Protein AF-A0A2G2YS68-F1 (afdb_monomer)

Sequence (345 aa):
MTYNFPIDHQGDYHIVLYFAGILPVFPSFDVMINGDIVRSNYTVNRWEVRSLFFTMKGIEILNITLKTVHYYPYINALEVYEILDIPLETSSTTVSALQVIRQSTGLYLDWEDDPCSPKSWEHRMELFDVNLRSISSTFGDLVYLKSLDLHNNSLAGETQNISSLQHLKMLNLSFNQLAAFGSELEDLINLQVLLVSLLAFRREQYLIALENLRTSTYCLDYLHNGSEPKIIHRDVKSSNILLDADMNAKVSDFGLSKRVTQSDATHVSTVVKGTAGYLDPEYYSTQQLTEKSDIYSFGVVLIELICGRGSRSHSGSPDSFNLILKIKGFDSCVGVALKVFHFTL

InterPro domains:
  IPR000719 Protein kinase domain [PF00069] (219-313)
  IPR000719 Protein kinase domain [PS50011] (66-345)
  IPR000719 Protein kinase domain [SM00220] (128-344)
  IPR008271 Serine/threonine-protein kinase, active site [PS00108] (231-243)
  IPR011009 Protein kinase-like domain superfamily [SSF56112] (217-328)
  IPR032675 Leucine-rich repeat domain superfamily [G3DSA:3.80.10.10] (89-212)

Solvent-accessible surface area (backbone atoms only — not comparable to full-atom values): 19528 Å² total; per-residue (Å²): 91,78,48,79,46,92,52,96,61,74,36,33,34,41,37,38,43,31,35,59,20,80,50,101,60,68,25,32,25,26,41,24,49,72,85,42,79,79,40,72,76,44,69,44,50,64,82,39,75,49,74,49,75,49,79,46,74,71,41,63,65,46,35,46,33,49,39,83,64,44,59,88,74,62,78,71,46,76,48,80,38,78,61,75,84,72,57,81,88,75,58,69,60,40,53,53,30,52,51,52,50,28,71,75,58,70,52,84,78,81,56,86,49,54,92,91,64,50,57,70,75,82,36,62,45,82,56,52,71,58,62,46,53,69,68,52,64,52,57,32,52,40,41,72,29,32,33,42,33,42,27,48,22,49,31,48,44,58,56,56,47,53,43,56,27,47,50,21,29,34,41,29,51,23,54,38,54,58,75,47,67,33,75,42,68,70,54,33,77,49,51,64,42,71,45,70,42,63,44,96,57,62,77,71,58,51,58,42,49,53,55,22,50,54,43,44,51,54,49,51,47,36,29,54,73,69,35,89,63,28,37,37,49,50,45,50,44,64,91,28,48,42,66,51,98,87,50,51,42,39,82,47,73,65,89,67,40,42,72,47,87,53,94,84,57,88,52,47,82,47,83,80,72,59,50,89,52,31,56,33,65,64,30,64,75,69,26,44,44,43,65,63,39,39,52,47,6,45,49,44,36,50,49,33,6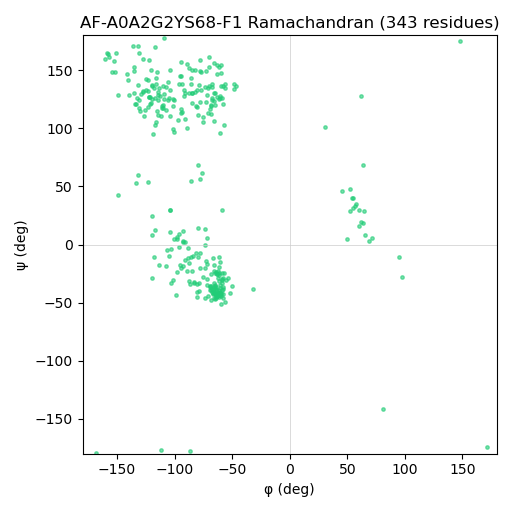2,45,59,66,50,75,89,76,92,72,91,81,56,71,82,81,39,34,54,78,59,63,35,70,81,38,63,59,62,51,60,49,52,54,49,56,53,71,75,76,114

Structure (mmCIF, N/CA/C/O backbone):
data_AF-A0A2G2YS68-F1
#
_entry.id   AF-A0A2G2YS68-F1
#
loop_
_atom_site.group_PDB
_atom_site.id
_atom_site.type_symbol
_atom_site.label_atom_id
_atom_site.label_alt_id
_atom_site.label_comp_id
_atom_site.label_asym_id
_atom_site.label_entity_id
_atom_site.label_seq_id
_atom_site.pdbx_PDB_ins_code
_atom_site.Cartn_x
_atom_site.Cartn_y
_atom_site.Cartn_z
_atom_site.occupancy
_atom_site.B_iso_or_equiv
_atom_site.auth_seq_id
_atom_site.auth_comp_id
_atom_site.auth_asym_id
_atom_site.auth_atom_id
_atom_site.pdbx_PDB_model_num
ATOM 1 N N . MET A 1 1 ? 8.498 13.128 -48.914 1.00 81.81 1 MET A N 1
ATOM 2 C CA . MET A 1 1 ? 8.333 11.685 -48.630 1.00 81.81 1 MET A CA 1
ATOM 3 C C . MET A 1 1 ? 8.069 11.554 -47.147 1.00 81.81 1 MET A C 1
ATOM 5 O O . MET A 1 1 ? 8.793 12.192 -46.398 1.00 81.81 1 MET A O 1
ATOM 9 N N . THR A 1 2 ? 7.032 10.827 -46.745 1.00 86.50 2 THR A N 1
ATOM 10 C CA . THR A 1 2 ? 6.571 10.778 -45.351 1.00 86.50 2 THR A CA 1
ATOM 11 C C . THR A 1 2 ? 6.541 9.337 -44.875 1.00 86.50 2 THR A C 1
ATOM 13 O O . THR A 1 2 ? 6.020 8.476 -45.581 1.00 86.50 2 THR A O 1
ATOM 16 N N . TYR A 1 3 ? 7.094 9.101 -43.694 1.00 88.31 3 TYR A N 1
ATOM 17 C CA . TYR A 1 3 ? 7.144 7.817 -43.018 1.00 88.31 3 TYR A CA 1
ATOM 18 C C . TYR A 1 3 ? 6.420 7.951 -41.684 1.00 88.31 3 TYR A C 1
ATOM 20 O O . TYR A 1 3 ? 6.747 8.836 -40.897 1.00 88.31 3 TYR A O 1
ATOM 28 N N . ASN A 1 4 ? 5.441 7.085 -41.444 1.00 89.81 4 ASN A N 1
ATOM 29 C CA . ASN A 1 4 ? 4.709 7.039 -40.185 1.00 89.81 4 ASN A CA 1
ATOM 30 C C . ASN A 1 4 ? 5.121 5.776 -39.440 1.00 89.81 4 ASN A C 1
ATOM 32 O O . ASN A 1 4 ? 5.010 4.680 -39.990 1.00 89.81 4 ASN A O 1
ATOM 36 N N . PHE A 1 5 ? 5.573 5.944 -38.206 1.00 87.00 5 PHE A N 1
ATOM 37 C CA . PHE A 1 5 ? 5.957 4.861 -37.319 1.00 87.00 5 PHE A CA 1
ATOM 38 C C . PHE A 1 5 ? 4.985 4.837 -36.135 1.00 87.00 5 PHE A C 1
ATOM 40 O O . PHE A 1 5 ? 4.800 5.876 -35.492 1.00 87.00 5 PHE A O 1
ATOM 47 N N . PRO A 1 6 ? 4.327 3.696 -35.865 1.00 83.56 6 PRO A N 1
ATOM 48 C CA . PRO A 1 6 ? 3.592 3.528 -34.622 1.00 83.56 6 PRO A CA 1
ATOM 49 C C . PRO A 1 6 ? 4.593 3.490 -33.461 1.00 83.56 6 PRO A C 1
ATOM 51 O O . PRO A 1 6 ? 5.629 2.836 -33.565 1.00 83.56 6 PRO A O 1
ATOM 54 N N . ILE A 1 7 ? 4.284 4.212 -32.389 1.00 86.62 7 ILE A N 1
ATOM 55 C CA . ILE A 1 7 ? 4.969 4.112 -31.097 1.00 86.62 7 ILE A CA 1
ATOM 56 C C . ILE A 1 7 ? 3.951 3.609 -30.068 1.00 86.62 7 ILE A C 1
ATOM 58 O O . ILE A 1 7 ? 2.764 3.917 -30.192 1.00 86.62 7 ILE A O 1
ATOM 62 N N . ASP A 1 8 ? 4.393 2.775 -29.127 1.00 79.50 8 ASP A N 1
ATOM 63 C CA . ASP A 1 8 ? 3.492 1.955 -28.301 1.00 79.50 8 ASP A CA 1
ATOM 64 C C . ASP A 1 8 ? 2.716 2.777 -27.259 1.00 79.50 8 ASP A C 1
ATOM 66 O O . ASP A 1 8 ? 1.541 2.508 -26.993 1.00 79.50 8 ASP A O 1
ATOM 70 N N . HIS A 1 9 ? 3.338 3.821 -26.710 1.00 86.62 9 HIS A N 1
ATOM 71 C CA . HIS A 1 9 ? 2.732 4.734 -25.741 1.00 86.62 9 HIS A CA 1
ATOM 72 C C . HIS A 1 9 ? 3.336 6.138 -25.827 1.00 86.62 9 HIS A C 1
ATOM 74 O O . HIS A 1 9 ? 4.385 6.367 -26.437 1.00 86.62 9 HIS A O 1
ATOM 80 N N . GLN A 1 10 ? 2.648 7.102 -25.214 1.00 91.62 10 GLN A N 1
ATOM 81 C CA . GLN A 1 10 ? 3.137 8.471 -25.095 1.00 91.62 10 GLN A CA 1
ATOM 82 C C . GLN A 1 10 ? 4.420 8.505 -24.260 1.00 91.62 10 GLN A C 1
ATOM 84 O O . GLN A 1 10 ? 4.426 8.024 -23.128 1.00 91.62 10 GLN A O 1
ATOM 89 N N . GLY A 1 11 ? 5.479 9.116 -24.788 1.00 91.12 11 GLY A N 1
ATOM 90 C CA . GLY A 1 11 ? 6.767 9.156 -24.098 1.00 91.12 11 GLY A CA 1
ATOM 91 C C . GLY A 1 11 ? 7.768 10.132 -24.704 1.00 91.12 11 GLY A C 1
ATOM 92 O O . GLY A 1 11 ? 7.490 10.827 -25.689 1.00 91.12 11 GLY A O 1
ATOM 93 N N . ASP A 1 12 ? 8.945 10.174 -24.089 1.00 92.94 12 ASP A N 1
ATOM 94 C CA . ASP A 1 12 ? 10.106 10.897 -24.594 1.00 92.94 12 ASP A CA 1
ATOM 95 C C . ASP A 1 12 ? 10.943 9.938 -25.447 1.00 92.94 12 ASP A C 1
ATOM 97 O O . ASP A 1 12 ? 11.219 8.814 -25.041 1.00 92.94 12 ASP A O 1
ATOM 101 N N . TYR A 1 13 ? 11.355 10.367 -26.639 1.00 93.12 13 TYR A N 1
ATOM 102 C CA . TYR A 1 13 ? 12.039 9.500 -27.598 1.00 93.12 13 TYR A CA 1
ATOM 103 C C . TYR A 1 13 ? 13.302 10.150 -28.158 1.00 93.12 13 TYR A C 1
ATOM 105 O O . TYR A 1 13 ? 13.311 11.323 -28.541 1.00 93.12 13 TYR A O 1
ATOM 113 N N . HIS A 1 14 ? 14.365 9.357 -28.266 1.00 94.31 14 HIS A N 1
ATOM 114 C CA . HIS A 1 14 ? 15.589 9.687 -28.977 1.00 94.31 14 HIS A CA 1
ATOM 115 C C . HIS A 1 14 ? 15.599 8.996 -30.344 1.00 94.31 14 HIS A C 1
ATOM 117 O O . HIS A 1 14 ? 15.544 7.773 -30.445 1.00 94.31 14 HIS A O 1
ATOM 123 N N . ILE A 1 15 ? 15.658 9.787 -31.409 1.00 95.00 15 ILE A N 1
ATOM 124 C CA . ILE A 1 15 ? 15.518 9.330 -32.793 1.00 95.00 15 ILE A CA 1
ATOM 125 C C . ILE A 1 15 ? 16.842 9.548 -33.509 1.00 95.00 15 ILE A C 1
ATOM 127 O O . ILE A 1 15 ? 17.342 10.673 -33.517 1.00 95.00 15 ILE A O 1
ATOM 131 N N . VAL A 1 16 ? 17.369 8.517 -34.169 1.00 96.25 16 VAL A N 1
ATOM 132 C CA . VAL A 1 16 ? 18.600 8.584 -34.966 1.00 96.25 16 VAL A CA 1
ATOM 133 C C . VAL A 1 16 ? 18.314 8.190 -36.413 1.00 96.25 16 VAL A C 1
ATOM 135 O O . VAL A 1 16 ? 17.853 7.089 -36.702 1.00 96.25 16 VAL A O 1
ATOM 138 N N . LEU A 1 17 ? 18.601 9.100 -37.341 1.00 95.12 17 LEU A N 1
ATOM 139 C CA . LEU A 1 17 ? 18.492 8.906 -38.785 1.00 95.12 17 LEU A CA 1
ATOM 140 C C . LEU A 1 17 ? 19.876 8.745 -39.396 1.00 95.12 17 LEU A C 1
ATOM 142 O O . LEU A 1 17 ? 20.709 9.644 -39.277 1.00 95.12 17 LEU A O 1
ATOM 146 N N . TYR A 1 18 ? 20.097 7.645 -40.108 1.00 94.69 18 TYR A N 1
ATOM 147 C CA . TYR A 1 18 ? 21.362 7.357 -40.774 1.00 94.69 18 TYR A CA 1
ATOM 148 C C . TYR A 1 18 ? 21.255 7.607 -42.277 1.00 94.69 18 TYR A C 1
ATOM 150 O O . TYR A 1 18 ? 20.329 7.137 -42.939 1.00 94.69 18 TYR A O 1
ATOM 158 N N . PHE A 1 19 ? 22.243 8.306 -42.827 1.00 92.81 19 PHE A N 1
ATOM 159 C CA . PHE A 1 19 ? 22.344 8.632 -44.243 1.00 92.81 19 PHE A CA 1
ATOM 160 C C . PHE A 1 19 ? 23.710 8.212 -44.777 1.00 92.81 19 PHE A C 1
ATOM 162 O O . PHE A 1 19 ? 24.745 8.554 -44.205 1.00 92.81 19 PHE A O 1
ATOM 169 N N . ALA A 1 20 ? 23.717 7.512 -45.906 1.00 91.00 20 ALA A N 1
ATOM 170 C CA . ALA A 1 20 ? 24.924 7.157 -46.632 1.00 91.00 20 ALA A CA 1
ATOM 171 C C . ALA A 1 20 ? 24.851 7.708 -48.059 1.00 91.00 20 ALA A C 1
ATOM 173 O O . ALA A 1 20 ? 23.905 7.447 -48.806 1.00 91.00 20 ALA A O 1
ATOM 174 N N . GLY A 1 21 ? 25.879 8.450 -48.461 1.00 87.81 21 GLY A N 1
ATOM 175 C CA . GLY A 1 21 ? 26.017 9.030 -49.793 1.00 87.81 21 GLY A CA 1
ATOM 176 C C . GLY A 1 21 ? 26.416 8.010 -50.849 1.00 87.81 21 GLY A C 1
ATOM 177 O O . GLY A 1 21 ? 27.482 8.112 -51.453 1.00 87.81 21 GLY A O 1
ATOM 178 N N . ILE A 1 22 ? 25.568 7.010 -51.065 1.00 85.31 22 ILE A N 1
ATOM 179 C CA . ILE A 1 22 ? 25.787 5.941 -52.049 1.00 85.31 22 ILE A CA 1
ATOM 180 C C . ILE A 1 22 ? 25.343 6.337 -53.463 1.00 85.31 22 ILE A C 1
ATOM 182 O O . ILE A 1 22 ? 25.633 5.632 -54.429 1.00 85.31 22 ILE A O 1
ATOM 186 N N . LEU A 1 23 ? 24.643 7.466 -53.600 1.00 81.25 23 LEU A N 1
ATOM 187 C CA . LEU A 1 23 ? 24.148 7.952 -54.880 1.00 81.25 23 LEU A CA 1
ATOM 188 C C . LEU A 1 23 ? 25.204 8.776 -55.629 1.00 81.25 23 LEU A C 1
ATOM 190 O O . LEU A 1 23 ? 26.025 9.455 -55.013 1.00 81.25 23 LEU A O 1
ATOM 194 N N . PRO A 1 24 ? 25.167 8.776 -56.973 1.00 81.81 24 PRO A N 1
ATOM 195 C CA . PRO A 1 24 ? 26.042 9.614 -57.792 1.00 81.81 24 PRO A CA 1
ATOM 196 C C . PRO A 1 24 ? 25.654 11.107 -57.772 1.00 81.81 24 PRO A C 1
ATOM 198 O O . PRO A 1 24 ? 26.311 11.906 -58.433 1.00 81.81 24 PRO A O 1
ATOM 201 N N . VAL A 1 25 ? 24.600 11.478 -57.040 1.00 84.50 25 VAL A N 1
ATOM 202 C CA . VAL A 1 25 ? 24.054 12.838 -56.907 1.00 84.50 25 VAL A CA 1
ATOM 203 C C . VAL A 1 25 ? 24.036 13.265 -55.438 1.00 84.50 25 VAL A C 1
ATOM 205 O O . VAL A 1 25 ? 24.034 12.416 -54.550 1.00 84.50 25 VAL A O 1
ATOM 208 N N . PHE A 1 26 ? 23.997 14.577 -55.192 1.00 84.94 26 PHE A N 1
ATOM 209 C CA . PHE A 1 26 ? 24.007 15.178 -53.855 1.00 84.94 26 PHE A CA 1
ATOM 210 C C . PHE A 1 26 ? 22.586 15.585 -53.448 1.00 84.94 26 PHE A C 1
ATOM 212 O O . PHE A 1 26 ? 22.126 16.647 -53.880 1.00 84.94 26 PHE A O 1
ATOM 219 N N . PRO A 1 27 ? 21.856 14.765 -52.671 1.00 87.31 27 PRO A N 1
ATOM 220 C CA . PRO A 1 27 ? 20.527 15.144 -52.234 1.00 87.31 27 PRO A CA 1
ATOM 221 C C . PRO A 1 27 ? 20.588 16.318 -51.251 1.00 87.31 27 PRO A C 1
ATOM 223 O O . PRO A 1 27 ? 21.440 16.333 -50.360 1.00 87.31 27 PRO A O 1
ATOM 226 N N . SER A 1 28 ? 19.668 17.273 -51.403 1.00 90.12 28 SER A N 1
ATOM 227 C CA . SER A 1 28 ? 19.395 18.349 -50.438 1.00 90.12 28 SER A CA 1
ATOM 228 C C . SER A 1 28 ? 17.924 18.304 -50.038 1.00 90.12 28 SER A C 1
ATOM 230 O O . SER A 1 28 ? 17.061 18.169 -50.906 1.00 90.12 28 SER A O 1
ATOM 232 N N . PHE A 1 29 ? 17.632 18.363 -48.741 1.00 93.06 29 PHE A N 1
ATOM 233 C CA . PHE A 1 29 ? 16.270 18.250 -48.225 1.00 93.06 29 PHE A CA 1
ATOM 234 C C . PHE A 1 29 ? 16.132 18.817 -46.811 1.00 93.06 29 PHE A C 1
ATOM 236 O O . PHE A 1 29 ? 17.095 18.908 -46.052 1.00 93.06 29 PHE A O 1
ATOM 243 N N . ASP A 1 30 ? 14.899 19.139 -46.438 1.00 94.12 30 ASP A N 1
ATOM 244 C CA . ASP A 1 30 ? 14.513 19.447 -45.066 1.00 94.12 30 ASP A CA 1
ATOM 245 C C . ASP A 1 30 ? 14.007 18.172 -44.383 1.00 94.12 30 ASP A C 1
ATOM 247 O O . ASP A 1 30 ? 13.257 17.393 -44.979 1.00 94.12 30 ASP A O 1
ATOM 251 N N . VAL A 1 31 ? 14.394 17.970 -43.126 1.00 94.06 31 VAL A N 1
ATOM 252 C CA . VAL A 1 31 ? 13.880 16.906 -42.260 1.00 94.06 31 VAL A CA 1
ATOM 253 C C . VAL A 1 31 ? 12.845 17.511 -41.329 1.00 94.06 31 VAL A C 1
ATOM 255 O O . VAL A 1 31 ? 13.129 18.456 -40.589 1.00 94.06 31 VAL A O 1
ATOM 258 N N . MET A 1 32 ? 11.651 16.937 -41.361 1.00 94.44 32 MET A N 1
ATOM 259 C CA . MET A 1 32 ? 10.551 17.282 -40.480 1.00 94.44 32 MET A CA 1
ATOM 260 C C . MET A 1 32 ? 10.197 16.093 -39.597 1.00 94.44 32 MET A C 1
ATOM 262 O O . MET A 1 32 ? 10.121 14.969 -40.095 1.00 94.44 32 MET A O 1
ATOM 266 N N . ILE A 1 33 ? 9.936 16.348 -38.319 1.00 93.38 33 ILE A N 1
ATOM 267 C CA . ILE A 1 33 ? 9.402 15.362 -37.376 1.00 93.38 33 ILE A CA 1
ATOM 268 C C . ILE A 1 33 ? 8.099 15.930 -36.818 1.00 93.38 33 ILE A C 1
ATOM 270 O O . ILE A 1 33 ? 8.065 17.072 -36.377 1.00 93.38 33 ILE A O 1
ATOM 274 N N . ASN A 1 34 ? 7.011 15.164 -36.902 1.00 92.06 34 ASN A N 1
ATOM 275 C CA . ASN A 1 34 ? 5.671 15.542 -36.434 1.00 92.06 34 ASN A CA 1
ATOM 276 C C . ASN A 1 34 ? 5.149 16.890 -36.965 1.00 92.06 34 ASN A C 1
ATOM 278 O O . ASN A 1 34 ? 4.311 17.532 -36.346 1.00 92.06 34 ASN A O 1
ATOM 282 N N . GLY A 1 35 ? 5.600 17.290 -38.157 1.00 88.88 35 GLY A N 1
ATOM 283 C CA . GLY A 1 35 ? 5.191 18.542 -38.800 1.00 88.88 35 GLY A CA 1
ATOM 284 C C . GLY A 1 35 ? 6.132 19.723 -38.555 1.00 88.88 35 GLY A C 1
ATOM 285 O O . GLY A 1 35 ? 6.039 20.703 -39.294 1.00 88.88 35 GLY A O 1
ATOM 286 N N . ASP A 1 36 ? 7.093 19.598 -37.640 1.00 91.94 36 ASP A N 1
ATOM 287 C CA . ASP A 1 36 ? 8.082 20.635 -37.350 1.00 91.94 36 ASP A CA 1
ATOM 288 C C . ASP A 1 36 ? 9.382 20.395 -38.116 1.00 91.94 36 ASP A C 1
ATOM 290 O O . ASP A 1 36 ? 9.862 19.265 -38.217 1.00 91.94 36 ASP A O 1
ATOM 294 N N . ILE A 1 37 ? 9.978 21.458 -38.666 1.00 93.00 37 ILE A N 1
ATOM 295 C CA . ILE A 1 37 ? 11.281 21.376 -39.340 1.00 93.00 37 ILE A CA 1
ATOM 296 C C . ILE A 1 37 ? 12.371 21.264 -38.271 1.00 93.00 37 ILE A C 1
ATOM 298 O O . ILE A 1 37 ? 12.732 22.253 -37.638 1.00 93.00 37 ILE A O 1
ATOM 302 N N . VAL A 1 38 ? 12.928 20.063 -38.108 1.00 93.81 38 VAL A N 1
ATOM 303 C CA . VAL A 1 38 ? 14.017 19.792 -37.154 1.00 93.81 38 VAL A CA 1
ATOM 304 C C . VAL A 1 38 ? 15.401 20.008 -37.769 1.00 93.81 38 VAL A C 1
ATOM 306 O O . VAL A 1 38 ? 16.377 20.264 -37.064 1.00 93.81 38 VAL A O 1
ATOM 309 N N . ARG A 1 39 ? 15.507 19.935 -39.102 1.00 94.38 39 ARG A N 1
ATOM 310 C CA . ARG A 1 39 ? 16.734 20.250 -39.841 1.00 94.38 39 ARG A CA 1
ATOM 311 C C . ARG A 1 39 ? 16.398 20.808 -41.216 1.00 94.38 39 ARG A C 1
ATOM 313 O O . ARG A 1 39 ? 15.664 20.172 -41.963 1.00 94.38 39 ARG A O 1
ATOM 320 N N . SER A 1 40 ? 16.977 21.950 -41.569 1.00 94.12 40 SER A N 1
ATOM 321 C CA . SER A 1 40 ? 16.820 22.558 -42.892 1.00 94.12 40 SER A CA 1
ATOM 322 C C . SER A 1 40 ? 18.058 22.369 -43.770 1.00 94.12 40 SER A C 1
ATOM 324 O O . SER A 1 40 ? 19.181 22.289 -43.262 1.00 94.12 40 SER A O 1
ATOM 326 N N . ASN A 1 41 ? 17.842 22.303 -45.088 1.00 92.19 41 ASN A N 1
ATOM 327 C CA . ASN A 1 41 ? 18.869 22.215 -46.132 1.00 92.19 41 ASN A CA 1
ATOM 328 C C . ASN A 1 41 ? 19.979 21.191 -45.819 1.00 92.19 41 ASN A C 1
ATOM 330 O O . ASN A 1 41 ? 21.180 21.466 -45.922 1.00 92.19 41 ASN A O 1
ATOM 334 N N . TYR A 1 42 ? 19.577 20.004 -45.372 1.00 93.06 42 TYR A N 1
ATOM 335 C CA . TYR A 1 42 ? 20.499 18.926 -45.074 1.00 93.06 42 TYR A CA 1
ATOM 336 C C . TYR A 1 42 ? 20.971 18.267 -46.366 1.00 93.06 42 TYR A C 1
ATOM 338 O O . TYR A 1 42 ? 20.170 17.946 -47.241 1.00 93.06 42 TYR A O 1
ATOM 346 N N . THR A 1 43 ? 22.282 18.064 -46.472 1.00 91.06 43 THR A N 1
ATOM 347 C CA . THR A 1 43 ? 22.932 17.484 -47.647 1.00 91.06 43 THR A CA 1
ATOM 348 C C . THR A 1 43 ? 23.729 16.246 -47.276 1.00 91.06 43 THR A C 1
ATOM 350 O O . THR A 1 43 ? 24.382 16.196 -46.229 1.00 91.06 43 THR A O 1
ATOM 353 N N . VAL A 1 44 ? 23.681 15.246 -48.156 1.00 89.69 44 VAL A N 1
ATOM 354 C CA . VAL A 1 44 ? 24.447 14.003 -48.011 1.00 89.69 44 VAL A CA 1
ATOM 355 C C . VAL A 1 44 ? 25.461 13.934 -49.143 1.00 89.69 44 VAL A C 1
ATOM 357 O O . VAL A 1 44 ? 25.100 13.788 -50.311 1.00 89.69 44 VAL A O 1
ATOM 360 N N . ASN A 1 45 ? 26.741 14.062 -48.801 1.00 88.44 45 ASN A N 1
ATOM 361 C CA . ASN A 1 45 ? 27.814 13.999 -49.783 1.00 88.44 45 ASN A CA 1
ATOM 362 C C . ASN A 1 45 ? 28.106 12.566 -50.199 1.00 88.44 45 ASN A C 1
ATOM 364 O O . ASN A 1 45 ? 28.017 11.640 -49.396 1.00 88.44 45 ASN A O 1
ATOM 368 N N . ARG A 1 46 ? 28.530 12.395 -51.452 1.00 87.25 46 ARG A N 1
ATOM 369 C CA . ARG A 1 46 ? 28.975 11.102 -51.963 1.00 87.25 46 ARG A CA 1
ATOM 370 C C . ARG A 1 46 ? 30.111 10.540 -51.103 1.00 87.25 46 ARG A C 1
ATOM 372 O O . ARG A 1 46 ? 31.060 11.258 -50.801 1.00 87.25 46 ARG A O 1
ATOM 379 N N . TRP A 1 47 ? 30.018 9.253 -50.775 1.00 86.75 47 TRP A N 1
ATOM 380 C CA . TRP A 1 47 ? 30.965 8.513 -49.930 1.00 86.75 47 TRP A CA 1
ATOM 381 C C . TRP A 1 47 ? 31.033 8.961 -48.467 1.00 86.75 47 TRP A C 1
ATOM 383 O O . TRP A 1 47 ? 31.880 8.468 -47.727 1.00 86.75 47 TRP A O 1
ATOM 393 N N . GLU A 1 48 ? 30.138 9.846 -48.027 1.00 89.56 48 GLU A N 1
ATOM 394 C CA . GLU A 1 48 ? 30.004 10.176 -46.613 1.00 89.56 48 GLU A CA 1
ATOM 395 C C . GLU A 1 48 ? 28.914 9.336 -45.953 1.00 89.56 48 GLU A C 1
ATOM 397 O O . GLU A 1 48 ? 27.874 9.037 -46.545 1.00 89.56 48 GLU A O 1
ATOM 402 N N . VAL A 1 49 ? 29.152 8.997 -44.690 1.00 90.75 49 VAL A N 1
ATOM 403 C CA . VAL A 1 49 ? 28.142 8.460 -43.783 1.00 90.75 49 VAL A CA 1
ATOM 404 C C . VAL A 1 49 ? 27.911 9.507 -42.708 1.00 90.75 49 VAL A C 1
ATOM 406 O O . VAL A 1 49 ? 28.861 10.000 -42.100 1.00 90.75 49 VAL A O 1
ATOM 409 N N . ARG A 1 50 ? 26.652 9.875 -42.495 1.00 91.06 50 ARG A N 1
ATOM 410 C CA . ARG A 1 50 ? 26.252 10.845 -41.480 1.00 91.06 50 ARG A CA 1
ATOM 411 C C . ARG A 1 50 ? 25.040 10.338 -40.721 1.00 91.06 50 ARG A C 1
ATOM 413 O O . ARG A 1 50 ? 24.216 9.609 -41.269 1.00 91.06 50 ARG A O 1
ATOM 420 N N . SER A 1 51 ? 24.912 10.785 -39.483 1.00 93.69 51 SER A N 1
ATOM 421 C CA . SER A 1 51 ? 23.705 10.614 -38.687 1.00 93.69 51 SER A CA 1
ATOM 422 C C . SER A 1 51 ? 23.137 11.970 -38.276 1.00 93.69 51 SER A C 1
ATOM 424 O O . SER A 1 51 ? 23.858 12.964 -38.145 1.00 93.69 51 SER A O 1
ATOM 426 N N . LEU A 1 52 ? 21.820 12.016 -38.112 1.00 94.62 52 LEU A N 1
ATOM 427 C CA . LEU A 1 52 ? 21.106 13.084 -37.426 1.00 94.62 52 LEU A CA 1
ATOM 428 C C . LEU A 1 52 ? 20.406 12.470 -36.225 1.00 94.62 52 LEU A C 1
ATOM 430 O O . LEU A 1 52 ? 19.773 11.431 -36.371 1.00 94.62 52 LEU A O 1
ATOM 434 N N . PHE A 1 53 ? 20.500 13.113 -35.068 1.00 95.44 53 PHE A N 1
ATOM 435 C CA . PHE A 1 53 ? 19.828 12.664 -33.857 1.00 95.44 53 PHE A CA 1
ATOM 436 C C . PHE A 1 53 ? 18.961 13.780 -33.278 1.00 95.44 53 PHE A C 1
ATOM 438 O O . PHE A 1 53 ? 19.333 14.955 -33.326 1.00 95.44 53 PHE A O 1
ATOM 445 N N . PHE A 1 54 ? 17.802 13.406 -32.745 1.00 94.69 54 PHE A N 1
ATOM 446 C CA . PHE A 1 54 ? 16.805 14.324 -32.203 1.00 94.69 54 PHE A CA 1
ATOM 447 C C . PHE A 1 54 ? 16.193 13.736 -30.937 1.00 94.69 54 PHE A C 1
ATOM 449 O O . PHE A 1 54 ? 15.924 12.541 -30.882 1.00 94.69 54 PHE A O 1
ATOM 456 N N . THR A 1 55 ? 15.932 14.583 -29.944 1.00 94.25 55 THR A N 1
ATOM 457 C CA . THR A 1 55 ? 15.175 14.202 -28.748 1.00 94.25 55 THR A CA 1
ATOM 458 C C . THR A 1 55 ? 13.821 14.893 -28.789 1.00 94.25 55 THR A C 1
ATOM 460 O O . THR A 1 55 ? 13.756 16.122 -28.826 1.00 94.25 55 THR A O 1
ATOM 463 N N . MET A 1 56 ? 12.754 14.102 -28.792 1.00 92.50 56 MET A N 1
ATOM 464 C CA . MET A 1 56 ? 11.365 14.551 -28.814 1.00 92.50 56 MET A CA 1
ATOM 465 C C . MET A 1 56 ? 10.726 14.252 -27.462 1.00 92.50 56 MET A C 1
ATOM 467 O O . MET A 1 56 ? 10.922 13.162 -26.933 1.00 92.50 56 MET A O 1
ATOM 471 N N . LYS A 1 57 ? 9.963 15.200 -26.913 1.00 92.81 57 LYS A N 1
ATOM 472 C CA . LYS A 1 57 ? 9.298 15.032 -25.616 1.00 92.81 57 LYS A CA 1
ATOM 473 C C . LYS A 1 57 ? 7.795 14.836 -25.763 1.00 92.81 57 LYS A C 1
ATOM 475 O O . LYS A 1 57 ? 7.170 15.580 -26.517 1.00 92.81 57 LYS A O 1
ATOM 480 N N . GLY A 1 58 ? 7.238 13.881 -25.023 1.00 91.12 58 GLY A N 1
ATOM 481 C CA . GLY A 1 58 ? 5.800 13.639 -24.896 1.00 91.12 58 GLY A CA 1
ATOM 482 C C . GLY A 1 58 ? 5.068 13.371 -26.212 1.00 91.12 58 GLY A C 1
ATOM 483 O O . GLY A 1 58 ? 3.928 13.814 -26.367 1.00 91.12 58 GLY A O 1
ATOM 484 N N . ILE A 1 59 ? 5.709 12.696 -27.170 1.00 92.44 59 ILE A N 1
ATOM 485 C CA . ILE A 1 59 ? 5.095 12.397 -28.470 1.00 92.44 59 ILE A CA 1
ATOM 486 C C . ILE A 1 59 ? 4.262 11.110 -28.407 1.00 92.44 59 ILE A C 1
ATOM 488 O O . ILE A 1 59 ? 4.637 10.154 -27.737 1.00 92.44 59 ILE A O 1
ATOM 492 N N . GLU A 1 60 ? 3.139 11.094 -29.128 1.00 90.69 60 GLU A N 1
ATOM 493 C CA . GLU A 1 60 ? 2.232 9.932 -29.267 1.00 90.69 60 GLU A CA 1
ATOM 494 C C . GLU A 1 60 ? 2.304 9.277 -30.649 1.00 90.69 60 GLU A C 1
ATOM 496 O O . GLU A 1 60 ? 1.880 8.144 -30.850 1.00 90.69 60 GLU A O 1
ATOM 501 N N . ILE A 1 61 ? 2.838 10.005 -31.627 1.00 90.88 61 ILE A N 1
ATOM 502 C CA . ILE A 1 61 ? 3.063 9.525 -32.984 1.00 90.88 61 ILE A CA 1
ATOM 503 C C . ILE A 1 61 ? 4.455 9.949 -33.431 1.00 90.88 61 ILE A C 1
ATOM 505 O O . ILE A 1 61 ? 4.940 11.014 -33.041 1.00 90.88 61 ILE A O 1
ATOM 509 N N . LEU A 1 62 ? 5.079 9.141 -34.286 1.00 93.81 62 LEU A N 1
ATOM 510 C CA . LEU A 1 62 ? 6.325 9.495 -34.949 1.00 93.81 62 LEU A CA 1
ATOM 511 C C . LEU A 1 62 ? 6.111 9.554 -36.463 1.00 93.81 62 LEU A C 1
ATOM 513 O O . LEU A 1 62 ? 6.053 8.538 -37.154 1.00 93.81 62 LEU A O 1
ATOM 517 N N . ASN A 1 63 ? 6.013 10.770 -36.992 1.00 94.06 63 ASN A N 1
ATOM 518 C CA . ASN A 1 63 ? 5.963 11.045 -38.422 1.00 94.06 63 ASN A CA 1
ATOM 519 C C . ASN A 1 63 ? 7.255 11.736 -38.856 1.00 94.06 63 ASN A C 1
ATOM 521 O O . ASN A 1 63 ? 7.550 12.842 -38.409 1.00 94.06 63 ASN A O 1
ATOM 525 N N . ILE A 1 64 ? 7.994 11.112 -39.771 1.00 94.06 64 ILE A N 1
ATOM 526 C CA . ILE A 1 64 ? 9.221 11.656 -40.347 1.00 94.06 64 ILE A CA 1
ATOM 527 C C . ILE A 1 64 ? 8.956 12.017 -41.803 1.00 94.06 64 ILE A C 1
ATOM 529 O O . ILE A 1 64 ? 8.672 11.157 -42.637 1.00 94.06 64 ILE A O 1
ATOM 533 N N . THR A 1 65 ? 9.076 13.298 -42.135 1.00 93.50 65 THR A N 1
ATOM 534 C CA . THR A 1 65 ? 8.840 13.801 -43.487 1.00 93.50 65 THR A CA 1
ATOM 535 C C . THR A 1 65 ? 10.078 14.495 -44.045 1.00 93.50 65 THR A C 1
ATOM 537 O O . THR A 1 65 ? 10.597 15.436 -43.460 1.00 93.50 65 THR A O 1
ATOM 540 N N . LEU A 1 66 ? 10.511 14.075 -45.233 1.00 92.06 66 LEU A N 1
ATOM 541 C CA . LEU A 1 66 ? 11.536 14.755 -46.025 1.00 92.06 66 LEU A CA 1
ATOM 542 C C . LEU A 1 66 ? 10.859 15.698 -47.034 1.00 92.06 66 LEU A C 1
ATOM 544 O O . LEU A 1 66 ? 10.108 15.226 -47.905 1.00 92.06 66 LEU A O 1
ATOM 548 N N . LYS A 1 67 ? 11.093 17.012 -46.907 1.00 89.19 67 LYS A N 1
ATOM 549 C CA . LYS A 1 67 ? 10.548 18.082 -47.773 1.00 89.19 67 LYS A CA 1
ATOM 550 C C . LYS A 1 67 ? 11.647 18.833 -48.524 1.00 89.19 67 LYS A C 1
ATOM 552 O O . LYS A 1 67 ? 12.828 18.614 -48.290 1.00 89.19 67 LYS A O 1
ATOM 557 N N . THR A 1 68 ? 11.232 19.675 -49.477 1.00 84.69 68 THR A N 1
ATOM 558 C CA . THR A 1 68 ? 12.132 20.552 -50.255 1.00 84.69 68 THR A CA 1
ATOM 559 C C . THR A 1 68 ? 13.264 19.763 -50.928 1.00 84.69 68 THR A C 1
ATOM 561 O O . THR A 1 68 ? 14.426 20.159 -50.940 1.00 84.69 68 THR A O 1
ATOM 564 N N . VAL A 1 69 ? 12.907 18.585 -51.445 1.00 82.81 69 VAL A N 1
ATOM 565 C CA . VAL A 1 69 ? 13.856 17.560 -51.876 1.00 82.81 69 VAL A CA 1
ATOM 566 C C . VAL A 1 69 ? 14.403 17.873 -53.268 1.00 82.81 69 VAL A C 1
ATOM 568 O O . VAL A 1 69 ? 13.663 17.852 -54.250 1.00 82.81 69 VAL A O 1
ATOM 571 N N . HIS A 1 70 ? 15.713 18.076 -53.358 1.00 85.19 70 HIS A N 1
ATOM 572 C CA . HIS A 1 70 ? 16.483 18.087 -54.597 1.00 85.19 70 HIS A CA 1
ATOM 573 C C . HIS A 1 70 ? 17.255 16.774 -54.682 1.00 85.19 70 HIS A C 1
ATOM 575 O O . HIS A 1 70 ? 18.183 16.584 -53.907 1.00 85.19 70 HIS A O 1
ATOM 581 N N . TYR A 1 71 ? 16.874 15.891 -55.612 1.00 83.50 71 TYR A N 1
ATOM 582 C CA . TYR A 1 71 ? 17.271 14.472 -55.663 1.00 83.50 71 TYR A CA 1
ATOM 583 C C . TYR A 1 71 ? 16.808 13.676 -54.432 1.00 83.50 71 TYR A C 1
ATOM 585 O O . TYR A 1 71 ? 17.039 14.066 -53.294 1.00 83.50 71 TYR A O 1
ATOM 593 N N . TYR A 1 72 ? 16.133 12.544 -54.648 1.00 81.25 72 TYR A N 1
ATOM 594 C CA . TYR A 1 72 ? 15.540 11.780 -53.547 1.00 81.25 72 TYR A CA 1
ATOM 595 C C . TYR A 1 72 ? 16.617 11.146 -52.647 1.00 81.25 72 TYR A C 1
ATOM 597 O O . TYR A 1 72 ? 17.395 10.325 -53.139 1.00 81.25 72 TYR A O 1
ATOM 605 N N . PRO A 1 73 ? 16.673 11.497 -51.348 1.00 81.94 73 PRO A N 1
ATOM 606 C CA . PRO A 1 73 ? 17.571 10.855 -50.397 1.00 81.94 73 PRO A CA 1
ATOM 607 C C . PRO A 1 73 ? 17.035 9.496 -49.946 1.00 81.94 73 PRO A C 1
ATOM 609 O O . PRO A 1 73 ? 15.826 9.252 -49.961 1.00 81.94 73 PRO A O 1
ATOM 612 N N . TYR A 1 74 ? 17.941 8.656 -49.449 1.00 83.69 74 TYR A N 1
ATOM 613 C CA . TYR A 1 74 ? 17.601 7.439 -48.720 1.00 83.69 74 TYR A CA 1
ATOM 614 C C . TYR A 1 74 ? 17.940 7.621 -47.245 1.00 83.69 74 TYR A C 1
ATOM 616 O O . TYR A 1 74 ? 19.051 8.024 -46.910 1.00 83.69 74 TYR A O 1
ATOM 624 N N . ILE A 1 75 ? 16.978 7.316 -46.376 1.00 88.19 75 ILE A N 1
ATOM 625 C CA . ILE A 1 75 ? 17.271 7.016 -44.976 1.00 88.19 75 ILE A CA 1
ATOM 626 C C . ILE A 1 75 ? 17.760 5.569 -44.976 1.00 88.19 75 ILE A C 1
ATOM 628 O O . ILE A 1 75 ? 17.006 4.661 -45.319 1.00 88.19 75 ILE A O 1
ATOM 632 N N . ASN A 1 76 ? 19.039 5.364 -44.683 1.00 90.88 76 ASN A N 1
ATOM 633 C CA . ASN A 1 76 ? 19.680 4.053 -44.746 1.00 90.88 76 ASN A CA 1
ATOM 634 C C . ASN A 1 76 ? 19.349 3.188 -43.528 1.00 90.88 76 ASN A C 1
ATOM 636 O O . ASN A 1 76 ? 19.253 1.973 -43.661 1.00 90.88 76 ASN A O 1
ATOM 640 N N . ALA A 1 77 ? 19.184 3.813 -42.364 1.00 92.38 77 ALA A N 1
ATOM 641 C CA . ALA A 1 77 ? 18.711 3.174 -41.145 1.00 92.38 77 ALA A CA 1
ATOM 642 C C . ALA A 1 77 ? 18.010 4.204 -40.249 1.00 92.38 77 ALA A C 1
ATOM 644 O O . ALA A 1 77 ? 18.241 5.413 -40.370 1.00 92.38 77 ALA A O 1
ATOM 645 N N . LEU A 1 78 ? 17.160 3.706 -39.359 1.00 93.12 78 LEU A N 1
ATOM 646 C CA . LEU A 1 78 ? 16.437 4.471 -38.352 1.00 93.12 78 LEU A CA 1
ATOM 647 C C . LEU A 1 78 ? 16.528 3.707 -37.032 1.00 93.12 78 LEU A C 1
ATOM 649 O O . LEU A 1 78 ? 16.211 2.520 -36.997 1.00 93.12 78 LEU A O 1
ATOM 653 N N . GLU A 1 79 ? 16.906 4.404 -35.969 1.00 94.75 79 GLU A N 1
ATOM 654 C CA . GLU A 1 79 ? 16.799 3.912 -34.598 1.00 94.75 79 GLU A CA 1
ATOM 655 C C . GLU A 1 79 ? 15.891 4.850 -33.805 1.00 94.75 79 GLU A C 1
ATOM 657 O O . GLU A 1 79 ? 15.968 6.074 -33.941 1.00 94.75 79 GLU A O 1
ATOM 662 N N . VAL A 1 80 ? 15.011 4.266 -32.999 1.00 92.75 80 VAL A N 1
ATOM 663 C CA . VAL A 1 80 ? 14.090 4.987 -32.122 1.00 92.75 80 VAL A CA 1
ATOM 664 C C . VAL A 1 80 ? 14.218 4.358 -30.747 1.00 92.75 80 VAL A C 1
ATOM 666 O O . VAL A 1 80 ? 13.953 3.170 -30.587 1.00 92.75 80 VAL A O 1
ATOM 669 N N . TYR A 1 81 ? 14.654 5.154 -29.780 1.00 90.44 81 TYR A N 1
ATOM 670 C CA . TYR A 1 81 ? 14.830 4.749 -28.393 1.00 90.44 81 TYR A CA 1
ATOM 671 C C . TYR A 1 81 ? 13.837 5.515 -27.534 1.00 90.44 81 TYR A C 1
ATOM 673 O O . TYR A 1 81 ? 13.746 6.736 -27.650 1.00 90.44 81 TYR A O 1
ATOM 681 N N . GLU A 1 82 ? 13.114 4.821 -26.667 1.00 89.81 82 GLU A N 1
ATOM 682 C CA . GLU A 1 82 ? 12.384 5.471 -25.586 1.00 89.81 82 GLU A CA 1
ATOM 683 C C . GLU A 1 82 ? 13.376 5.929 -24.510 1.00 89.81 82 GLU A C 1
ATOM 685 O O . GLU A 1 82 ? 14.307 5.205 -24.150 1.00 89.81 82 GLU A O 1
ATOM 690 N N . ILE A 1 83 ? 13.202 7.151 -24.018 1.00 88.00 83 ILE A N 1
ATOM 691 C CA . ILE A 1 83 ? 13.977 7.691 -22.908 1.00 88.00 83 ILE A CA 1
ATOM 692 C C . ILE A 1 83 ? 13.226 7.355 -21.624 1.00 88.00 83 ILE A C 1
ATOM 694 O O . ILE A 1 83 ? 12.194 7.950 -21.325 1.00 88.00 83 ILE A O 1
ATOM 698 N N . LEU A 1 84 ? 13.777 6.410 -20.866 1.00 83.69 84 LEU A N 1
ATOM 699 C CA . LEU A 1 84 ? 13.282 6.044 -19.546 1.00 83.69 84 LEU A CA 1
ATOM 700 C C . LEU A 1 84 ? 13.992 6.872 -18.471 1.00 83.69 84 LEU A C 1
ATOM 702 O O . LEU A 1 84 ? 15.224 6.940 -18.436 1.00 83.69 84 LEU A O 1
ATOM 706 N N . ASP A 1 85 ? 13.216 7.466 -17.567 1.00 77.00 85 ASP A N 1
ATOM 707 C CA . ASP A 1 85 ? 13.754 8.091 -16.362 1.00 77.00 85 ASP A CA 1
ATOM 708 C C . ASP A 1 85 ? 14.153 7.003 -15.358 1.00 77.00 85 ASP A C 1
ATOM 710 O O . ASP A 1 85 ? 13.311 6.328 -14.764 1.00 77.00 85 ASP A O 1
ATOM 714 N N . ILE A 1 86 ? 15.462 6.839 -15.164 1.00 73.62 86 ILE A N 1
ATOM 715 C CA . ILE A 1 86 ? 16.014 5.880 -14.206 1.00 73.62 86 ILE A CA 1
ATOM 716 C C . ILE A 1 86 ? 15.899 6.469 -12.787 1.00 73.62 86 ILE A C 1
ATOM 718 O O . ILE A 1 86 ? 16.430 7.557 -12.534 1.00 73.62 86 ILE A O 1
ATOM 722 N N . PRO A 1 87 ? 15.230 5.784 -11.839 1.00 71.75 87 PRO A N 1
ATOM 723 C CA . PRO A 1 87 ? 15.171 6.217 -10.449 1.00 71.75 87 PRO A CA 1
ATOM 724 C C . PRO A 1 87 ? 16.563 6.220 -9.805 1.00 71.75 87 PRO A C 1
ATOM 726 O O . PRO A 1 87 ? 17.458 5.475 -10.202 1.00 71.75 87 PRO A O 1
ATOM 729 N N . LEU A 1 88 ? 16.745 7.054 -8.775 1.00 73.00 88 LEU A N 1
ATOM 730 C CA . LEU A 1 88 ? 17.995 7.081 -8.015 1.00 73.00 88 LEU A CA 1
ATOM 731 C C . LEU A 1 88 ? 18.297 5.723 -7.367 1.00 73.00 88 LEU A C 1
ATOM 733 O O . LEU A 1 88 ? 17.393 5.009 -6.928 1.00 73.00 88 LEU A O 1
ATOM 737 N N . GLU A 1 89 ? 19.590 5.422 -7.249 1.00 72.81 89 GLU A N 1
ATOM 738 C CA . GLU A 1 89 ? 20.072 4.226 -6.566 1.00 72.81 89 GLU A CA 1
ATOM 739 C C . GLU A 1 89 ? 19.586 4.177 -5.109 1.00 72.81 89 GLU A C 1
ATOM 741 O O . GLU A 1 89 ? 19.614 5.166 -4.370 1.00 72.81 89 GLU A O 1
ATOM 746 N N . THR A 1 90 ? 19.146 2.990 -4.689 1.00 76.06 90 THR A N 1
ATOM 747 C CA . THR A 1 90 ? 18.767 2.714 -3.300 1.00 76.06 90 THR A CA 1
ATOM 748 C C . THR A 1 90 ? 20.014 2.400 -2.466 1.00 76.06 90 THR A C 1
ATOM 750 O O . THR A 1 90 ? 20.992 1.854 -2.971 1.00 76.06 90 THR A O 1
ATOM 753 N N . SER A 1 91 ? 19.989 2.721 -1.168 1.00 83.88 91 SER A N 1
ATOM 754 C CA . SER A 1 91 ? 21.095 2.426 -0.246 1.00 83.88 91 SER A CA 1
ATOM 755 C C . SER A 1 91 ? 21.456 0.934 -0.220 1.00 83.88 91 SER A C 1
ATOM 757 O O . SER A 1 91 ? 20.577 0.073 -0.121 1.00 83.88 91 SER A O 1
ATOM 759 N N . SER A 1 92 ? 22.757 0.625 -0.209 1.00 85.75 92 SER A N 1
ATOM 760 C CA . SER A 1 92 ? 23.277 -0.749 -0.128 1.00 85.75 92 SER A CA 1
ATOM 761 C C . SER A 1 92 ? 22.814 -1.498 1.127 1.00 85.75 92 SER A C 1
ATOM 763 O O . SER A 1 92 ? 22.635 -2.717 1.091 1.00 85.75 92 SER A O 1
ATOM 765 N N . THR A 1 93 ? 22.559 -0.779 2.224 1.00 87.50 93 THR A N 1
ATOM 766 C CA . THR A 1 93 ? 22.001 -1.348 3.457 1.00 87.50 93 THR A CA 1
ATOM 767 C C . THR A 1 93 ? 20.581 -1.862 3.233 1.00 87.50 93 THR A C 1
ATOM 769 O O . THR A 1 93 ? 20.271 -2.994 3.592 1.00 87.50 93 THR A O 1
ATOM 772 N N . THR A 1 94 ? 19.731 -1.068 2.575 1.00 87.06 94 THR A N 1
ATOM 773 C CA . THR A 1 94 ? 1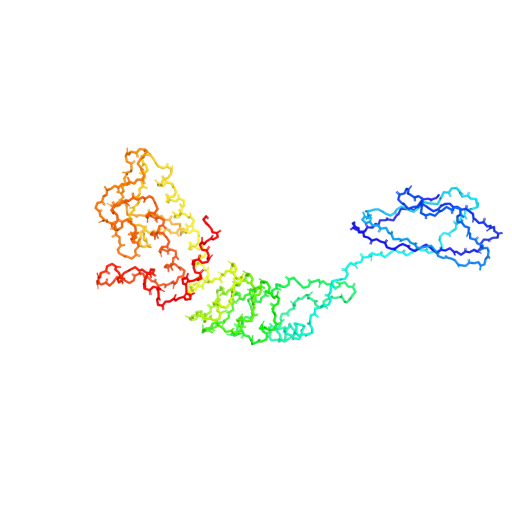8.357 -1.459 2.233 1.00 87.06 94 THR A CA 1
ATOM 774 C C . THR A 1 94 ? 18.355 -2.651 1.281 1.00 87.06 94 THR A C 1
ATOM 776 O O . THR A 1 94 ? 17.630 -3.609 1.520 1.00 87.06 94 THR A O 1
ATOM 779 N N . VAL A 1 95 ? 19.219 -2.642 0.262 1.00 86.00 95 VAL A N 1
ATOM 780 C CA . VAL A 1 95 ? 19.396 -3.773 -0.666 1.00 86.00 95 VAL A CA 1
ATOM 781 C C . VAL A 1 95 ? 19.751 -5.054 0.093 1.00 86.00 95 VAL A C 1
ATOM 783 O O . VAL A 1 95 ? 19.087 -6.077 -0.066 1.00 86.00 95 VAL A O 1
ATOM 786 N N . SER A 1 96 ? 20.743 -4.985 0.984 1.00 89.00 96 SER A N 1
ATOM 787 C CA . SER A 1 96 ? 21.170 -6.134 1.793 1.00 89.00 96 SER A CA 1
ATOM 788 C C . SER A 1 96 ? 20.036 -6.648 2.686 1.00 89.00 96 SER A C 1
ATOM 790 O O . SER A 1 96 ? 19.813 -7.855 2.789 1.00 89.00 96 SER A O 1
ATOM 792 N N . ALA A 1 97 ? 19.274 -5.735 3.293 1.00 89.12 97 ALA A N 1
ATOM 793 C CA . ALA A 1 97 ? 18.142 -6.078 4.141 1.00 89.12 97 ALA A CA 1
ATOM 794 C C . ALA A 1 97 ? 17.023 -6.786 3.363 1.00 89.12 97 ALA A C 1
ATOM 796 O O . ALA A 1 97 ? 16.537 -7.839 3.787 1.00 89.12 97 ALA A O 1
ATOM 797 N N . LEU A 1 98 ? 16.660 -6.261 2.189 1.00 87.38 98 LEU A N 1
ATOM 798 C CA . LEU A 1 98 ? 15.666 -6.867 1.302 1.00 87.38 98 LEU A CA 1
ATOM 799 C C . LEU A 1 98 ? 16.095 -8.264 0.837 1.00 87.38 98 LEU A C 1
ATOM 801 O O . LEU A 1 98 ? 15.265 -9.172 0.801 1.00 87.38 98 LEU A O 1
ATOM 805 N N . GLN A 1 99 ? 17.381 -8.473 0.541 1.00 86.81 99 GLN A N 1
ATOM 806 C CA . GLN A 1 99 ? 17.911 -9.785 0.155 1.00 86.81 99 GLN A CA 1
ATOM 807 C C . GLN A 1 99 ? 17.803 -10.816 1.286 1.00 86.81 99 GLN A C 1
ATOM 809 O O . GLN A 1 99 ? 17.387 -11.950 1.046 1.00 86.81 99 GLN A O 1
ATOM 814 N N . VAL A 1 100 ? 18.106 -10.431 2.528 1.00 89.56 100 VAL A N 1
ATOM 815 C CA . VAL A 1 100 ? 17.956 -11.315 3.698 1.00 89.56 100 VAL A CA 1
ATOM 816 C C . VAL A 1 100 ? 16.482 -11.644 3.964 1.00 89.56 100 VAL A C 1
ATOM 818 O O . VAL A 1 100 ? 16.133 -12.799 4.229 1.00 89.56 100 VAL A O 1
ATOM 821 N N . ILE A 1 101 ? 15.588 -10.656 3.855 1.00 87.56 101 ILE A N 1
ATOM 822 C CA . ILE A 1 101 ? 14.140 -10.873 4.004 1.00 87.56 101 ILE A CA 1
ATOM 823 C C . ILE A 1 101 ? 13.633 -11.809 2.902 1.00 87.56 101 ILE A C 1
ATOM 825 O O . ILE A 1 101 ? 12.925 -12.770 3.194 1.00 87.56 101 ILE A O 1
ATOM 829 N N . ARG A 1 102 ? 14.060 -11.613 1.652 1.00 86.25 102 ARG A N 1
ATOM 830 C CA . ARG A 1 102 ? 13.745 -12.501 0.524 1.00 86.25 102 ARG A CA 1
ATOM 831 C C . ARG A 1 102 ? 14.214 -13.934 0.767 1.00 86.25 102 ARG A C 1
ATOM 833 O O . ARG A 1 102 ? 13.446 -14.866 0.562 1.00 86.25 102 ARG A O 1
ATOM 840 N N . GLN A 1 103 ? 15.445 -14.128 1.238 1.00 85.56 103 GLN A N 1
ATOM 841 C CA . GLN A 1 103 ? 15.974 -15.466 1.529 1.00 85.56 103 GLN A CA 1
ATOM 842 C C . GLN A 1 103 ? 15.222 -16.170 2.664 1.00 85.56 103 GLN A C 1
ATOM 844 O O . GLN A 1 103 ? 15.038 -17.383 2.614 1.00 85.56 103 GLN A O 1
ATOM 849 N N . SER A 1 104 ? 14.787 -15.423 3.680 1.00 84.06 104 SER A N 1
ATOM 850 C CA . SER A 1 104 ? 14.078 -15.991 4.833 1.00 84.06 104 SER A CA 1
ATOM 851 C C . SER A 1 104 ? 12.593 -16.253 4.572 1.00 84.06 104 SER A C 1
ATOM 853 O O . SER A 1 104 ? 12.050 -17.223 5.094 1.00 84.06 104 SER A O 1
ATOM 855 N N . THR A 1 105 ? 11.939 -15.420 3.760 1.00 82.56 105 THR A N 1
ATOM 856 C CA . THR A 1 105 ? 10.501 -15.526 3.449 1.00 82.56 105 THR A CA 1
ATOM 857 C C . THR A 1 105 ? 10.207 -16.308 2.171 1.00 82.56 105 THR A C 1
ATOM 859 O O . THR A 1 105 ? 9.090 -16.781 1.990 1.00 82.56 105 THR A O 1
ATOM 862 N N . GLY A 1 106 ? 11.186 -16.443 1.273 1.00 79.62 106 GLY A N 1
ATOM 863 C CA . GLY A 1 106 ? 10.994 -17.020 -0.058 1.00 79.62 106 GLY A CA 1
ATOM 864 C C . GLY A 1 106 ? 10.210 -16.123 -1.023 1.00 79.62 106 GLY A C 1
ATOM 865 O O . GLY A 1 106 ? 9.907 -16.565 -2.130 1.00 79.62 106 GLY A O 1
ATOM 866 N N . LEU A 1 107 ? 9.880 -14.885 -0.635 1.00 75.81 107 LEU A N 1
ATOM 867 C CA . LEU A 1 107 ? 9.095 -13.971 -1.460 1.00 75.81 107 LEU A CA 1
ATOM 868 C C . LEU A 1 107 ? 9.931 -13.304 -2.545 1.00 75.81 107 LEU A C 1
ATOM 870 O O . LEU A 1 107 ? 11.041 -12.820 -2.316 1.00 75.81 107 LEU A O 1
ATOM 874 N N . TYR A 1 108 ? 9.346 -13.232 -3.733 1.00 72.25 108 TYR A N 1
ATOM 875 C CA . TYR A 1 108 ? 9.847 -12.411 -4.818 1.00 72.25 108 TYR A CA 1
ATOM 876 C C . TYR A 1 108 ? 9.312 -10.988 -4.635 1.00 72.25 108 TYR A C 1
ATOM 878 O O . TYR A 1 108 ? 8.108 -10.798 -4.510 1.00 72.25 108 TYR A O 1
ATOM 886 N N . LEU A 1 109 ? 10.208 -10.006 -4.534 1.00 68.94 109 LEU A N 1
ATOM 887 C CA . LEU A 1 109 ? 9.860 -8.629 -4.167 1.00 68.94 109 LEU A CA 1
ATOM 888 C C . LEU A 1 109 ? 9.858 -7.665 -5.379 1.00 68.94 109 LEU A C 1
ATOM 890 O O . LEU A 1 109 ? 9.825 -6.461 -5.156 1.00 68.94 109 LEU A O 1
ATOM 894 N N . ASP A 1 110 ? 9.934 -8.167 -6.624 1.00 65.31 110 ASP A N 1
ATOM 895 C CA . ASP A 1 110 ? 9.848 -7.430 -7.913 1.00 65.31 110 ASP A CA 1
ATOM 896 C C . ASP A 1 110 ? 10.751 -6.177 -8.086 1.00 65.31 110 ASP A C 1
ATOM 898 O O . ASP A 1 110 ? 10.654 -5.475 -9.090 1.00 65.31 110 ASP A O 1
ATOM 902 N N . TRP A 1 111 ? 11.633 -5.863 -7.129 1.00 66.94 111 TRP A N 1
ATOM 903 C CA . TRP A 1 111 ? 12.410 -4.613 -7.098 1.00 66.94 111 TRP A CA 1
ATOM 904 C C . TRP A 1 111 ? 13.790 -4.713 -7.763 1.00 66.94 111 TRP A C 1
ATOM 906 O O . TRP A 1 111 ? 14.372 -3.684 -8.087 1.00 66.94 111 TRP A O 1
ATOM 916 N N . GLU A 1 112 ? 14.316 -5.928 -7.963 1.00 63.09 112 GLU A N 1
ATOM 917 C CA . GLU A 1 112 ? 15.599 -6.192 -8.649 1.00 63.09 112 GLU A CA 1
ATOM 918 C C . GLU A 1 112 ? 15.421 -6.533 -10.141 1.00 63.09 112 GLU A C 1
ATOM 920 O O . GLU A 1 112 ? 16.380 -6.971 -10.777 1.00 63.09 112 GLU A O 1
ATOM 925 N N . ASP A 1 113 ? 14.217 -6.390 -10.707 1.00 59.41 113 ASP A N 1
ATOM 926 C CA . ASP A 1 113 ? 13.990 -6.760 -12.107 1.00 59.41 113 ASP A CA 1
ATOM 927 C C . ASP A 1 113 ? 14.511 -5.718 -13.106 1.00 59.41 113 ASP A C 1
ATOM 929 O O . ASP A 1 113 ? 14.550 -4.524 -12.820 1.00 59.41 113 ASP A O 1
ATOM 933 N N . ASP A 1 114 ? 14.915 -6.244 -14.268 1.00 57.22 114 ASP A N 1
ATOM 934 C CA . ASP A 1 114 ? 15.549 -5.597 -15.425 1.00 57.22 114 ASP A CA 1
ATOM 935 C C . ASP A 1 114 ? 16.447 -4.376 -15.101 1.00 57.22 114 ASP A C 1
ATOM 937 O O . ASP A 1 114 ? 15.950 -3.254 -14.976 1.00 57.22 114 ASP A O 1
ATOM 941 N N . PRO A 1 115 ? 17.789 -4.528 -15.070 1.00 64.31 115 PRO A N 1
ATOM 942 C CA . PRO A 1 115 ? 18.702 -3.401 -14.856 1.00 64.31 115 PRO A CA 1
ATOM 943 C C . PRO A 1 115 ? 18.588 -2.306 -15.932 1.00 64.31 115 PRO A C 1
ATOM 945 O O . PRO A 1 115 ? 19.094 -1.204 -15.722 1.00 64.31 115 PRO A O 1
ATOM 948 N N . CYS A 1 116 ? 17.944 -2.585 -17.072 1.00 65.44 116 CYS A N 1
ATOM 949 C CA . CYS A 1 116 ? 17.656 -1.608 -18.120 1.00 65.44 116 CYS A CA 1
ATOM 950 C C . CYS A 1 116 ? 16.330 -0.853 -17.916 1.00 65.44 116 CYS A C 1
ATOM 952 O O . CYS A 1 116 ? 16.158 0.207 -18.515 1.00 65.44 116 CYS A O 1
ATOM 954 N N . SER A 1 117 ? 15.440 -1.351 -17.051 1.00 66.38 117 SER A N 1
ATOM 955 C CA . SER A 1 117 ? 14.133 -0.755 -16.734 1.00 66.38 117 SER A CA 1
ATOM 956 C C . SER A 1 117 ? 13.875 -0.703 -15.214 1.00 66.38 117 SER A C 1
ATOM 958 O O . SER A 1 117 ? 12.841 -1.194 -14.745 1.00 66.38 117 SER A O 1
ATOM 960 N N . PRO A 1 118 ? 14.802 -0.136 -14.416 1.00 66.31 118 PRO A N 1
ATOM 961 C CA . PRO A 1 118 ? 14.723 -0.190 -12.962 1.00 66.31 118 PRO A CA 1
ATOM 962 C C . PRO A 1 118 ? 13.465 0.508 -12.443 1.00 66.31 118 PRO A C 1
ATOM 964 O O . PRO A 1 118 ? 13.217 1.685 -12.714 1.00 66.31 118 PRO A O 1
ATOM 967 N N . LYS A 1 119 ? 12.675 -0.214 -11.647 1.00 68.06 119 LYS A N 1
ATOM 968 C CA . LYS A 1 119 ? 11.512 0.350 -10.958 1.00 68.06 119 LYS A CA 1
ATOM 969 C C . LYS A 1 119 ? 11.937 0.982 -9.641 1.00 68.06 119 LYS A C 1
ATOM 971 O O . LYS A 1 119 ? 12.727 0.421 -8.885 1.00 68.06 119 LYS A O 1
ATOM 976 N N . SER A 1 120 ? 11.371 2.147 -9.338 1.00 68.88 120 SER A N 1
ATOM 977 C CA . SER A 1 120 ? 11.565 2.768 -8.029 1.00 68.88 120 SER A CA 1
ATOM 978 C C . SER A 1 120 ? 10.909 1.902 -6.959 1.00 68.88 120 SER A C 1
ATOM 980 O O . SER A 1 120 ? 9.741 1.532 -7.089 1.00 68.88 120 SER A O 1
ATOM 982 N N . TRP A 1 121 ? 11.638 1.588 -5.888 1.00 72.31 121 TRP A N 1
ATOM 983 C CA . TRP A 1 121 ? 11.050 0.878 -4.762 1.00 72.31 121 TRP A CA 1
ATOM 984 C C . TRP A 1 121 ? 9.987 1.764 -4.103 1.00 72.31 121 TRP A C 1
ATOM 986 O O . TRP A 1 121 ? 10.273 2.848 -3.591 1.00 72.31 121 TRP A O 1
ATOM 996 N N . GLU A 1 122 ? 8.737 1.304 -4.070 1.00 74.81 122 GLU A N 1
ATOM 997 C CA . GLU A 1 122 ? 7.614 2.087 -3.533 1.00 74.81 122 GLU A CA 1
ATOM 998 C C . GLU A 1 122 ? 7.640 2.238 -2.001 1.00 74.81 122 GLU A C 1
ATOM 1000 O O . GLU A 1 122 ? 6.723 2.815 -1.411 1.00 74.81 122 GLU A O 1
ATOM 1005 N N . HIS A 1 123 ? 8.701 1.759 -1.336 1.00 84.00 123 HIS A N 1
ATOM 1006 C CA . HIS A 1 123 ? 8.840 1.759 0.123 1.00 84.00 123 HIS A CA 1
ATOM 1007 C C . HIS A 1 123 ? 7.651 1.069 0.808 1.00 84.00 123 HIS A C 1
ATOM 1009 O O . HIS A 1 123 ? 7.231 1.433 1.912 1.00 84.00 123 HIS A O 1
ATOM 1015 N N . ARG A 1 124 ? 7.089 0.083 0.115 1.00 83.88 124 ARG A N 1
ATOM 1016 C CA . ARG A 1 124 ? 5.986 -0.761 0.541 1.00 83.88 124 ARG A CA 1
ATOM 1017 C C . ARG A 1 124 ? 6.489 -2.192 0.543 1.00 83.88 124 ARG A C 1
ATOM 1019 O O . ARG A 1 124 ? 7.196 -2.609 -0.372 1.00 83.88 124 ARG A O 1
ATOM 1026 N N . MET A 1 125 ? 6.138 -2.919 1.589 1.00 86.19 125 MET A N 1
ATOM 1027 C CA . MET A 1 125 ? 6.499 -4.313 1.753 1.00 86.19 125 MET A CA 1
ATOM 1028 C C . MET A 1 125 ? 5.270 -5.089 2.204 1.00 86.19 125 MET A C 1
ATOM 1030 O O . MET A 1 125 ? 4.690 -4.780 3.243 1.00 86.19 125 MET A O 1
ATOM 1034 N N . GLU A 1 126 ? 4.889 -6.085 1.412 1.00 86.38 126 GLU A N 1
ATOM 1035 C CA . GLU A 1 126 ? 3.737 -6.946 1.660 1.00 86.38 126 GLU A CA 1
ATOM 1036 C C . GLU A 1 126 ? 4.243 -8.378 1.864 1.00 86.38 126 GLU A C 1
ATOM 1038 O O . GLU A 1 126 ? 4.696 -9.031 0.929 1.00 86.38 126 GLU A O 1
ATOM 1043 N N . LEU A 1 127 ? 4.232 -8.840 3.114 1.00 86.44 127 LEU A N 1
ATOM 1044 C CA . LEU A 1 127 ? 4.681 -10.170 3.532 1.00 86.44 127 LEU A CA 1
ATOM 1045 C C . LEU A 1 127 ? 3.543 -10.893 4.255 1.00 86.44 127 LEU A C 1
ATOM 1047 O O . LEU A 1 127 ? 3.691 -11.322 5.399 1.00 86.44 127 LEU A O 1
ATOM 1051 N N . PHE A 1 128 ? 2.385 -10.992 3.620 1.00 80.50 128 PHE A N 1
ATOM 1052 C CA . PHE A 1 128 ? 1.261 -11.738 4.169 1.00 80.50 128 PHE A CA 1
ATOM 1053 C C . PHE A 1 128 ? 1.303 -13.207 3.741 1.00 80.50 128 PHE A C 1
ATOM 1055 O O . PHE A 1 128 ? 1.916 -13.543 2.732 1.00 80.50 128 PHE A O 1
ATOM 1062 N N . ASP A 1 129 ? 0.685 -14.095 4.523 1.00 76.62 129 ASP A N 1
ATOM 1063 C CA . ASP A 1 129 ? 0.576 -15.533 4.214 1.00 76.62 129 ASP A CA 1
ATOM 1064 C C . ASP A 1 129 ? 1.906 -16.312 4.108 1.00 76.62 129 ASP A C 1
ATOM 1066 O O . ASP A 1 129 ? 1.948 -17.428 3.585 1.00 76.62 129 ASP A O 1
ATOM 1070 N N . VAL A 1 130 ? 3.005 -15.787 4.662 1.00 84.06 130 VAL A N 1
ATOM 1071 C CA . VAL A 1 130 ? 4.335 -16.432 4.592 1.00 84.06 130 VAL A CA 1
ATOM 1072 C C . VAL A 1 130 ? 4.714 -17.248 5.827 1.00 84.06 130 VAL A C 1
ATOM 1074 O O . VAL A 1 130 ? 5.834 -17.745 5.930 1.00 84.06 130 VAL A O 1
ATOM 1077 N N . ASN A 1 131 ? 3.789 -17.426 6.774 1.00 84.50 131 ASN A N 1
ATOM 1078 C CA . ASN A 1 131 ? 4.025 -18.120 8.047 1.00 84.50 131 ASN A CA 1
ATOM 1079 C C . ASN A 1 131 ? 5.181 -17.526 8.877 1.00 84.50 131 ASN A C 1
ATOM 1081 O O . ASN A 1 131 ? 5.869 -18.248 9.608 1.00 84.50 131 ASN A O 1
ATOM 1085 N N . LEU A 1 132 ? 5.386 -16.209 8.800 1.00 87.38 132 LEU A N 1
ATOM 1086 C CA . LEU A 1 132 ? 6.409 -15.513 9.574 1.00 87.38 132 LEU A CA 1
ATOM 1087 C C . LEU A 1 132 ? 6.144 -15.695 11.075 1.00 87.38 132 LEU A C 1
ATOM 1089 O O . LEU A 1 132 ? 5.044 -15.422 11.547 1.00 87.38 132 LEU A O 1
ATOM 1093 N N . ARG A 1 133 ? 7.139 -16.170 11.833 1.00 87.88 133 ARG A N 1
ATOM 1094 C CA . ARG A 1 133 ? 7.014 -16.404 13.289 1.00 87.88 133 ARG A CA 1
ATOM 1095 C C . ARG A 1 133 ? 7.576 -15.273 14.145 1.00 87.88 133 ARG A C 1
ATOM 1097 O O . ARG A 1 133 ? 7.172 -15.117 15.292 1.00 87.88 133 ARG A O 1
ATOM 1104 N N . SER A 1 134 ? 8.495 -14.490 13.589 1.00 88.31 134 SER A N 1
ATOM 1105 C CA . SER A 1 134 ? 9.131 -13.350 14.248 1.00 88.31 134 SER A CA 1
ATOM 1106 C C . SER A 1 134 ? 9.562 -12.309 13.219 1.00 88.31 134 SER A C 1
ATOM 1108 O O . SER A 1 134 ? 9.973 -12.669 12.115 1.00 88.31 134 SER A O 1
ATOM 1110 N N . ILE A 1 135 ? 9.541 -11.034 13.604 1.00 87.94 135 ILE A N 1
ATOM 1111 C CA . ILE A 1 135 ? 10.112 -9.938 12.815 1.00 87.94 135 ILE A CA 1
ATOM 1112 C C . ILE A 1 135 ? 11.624 -9.911 13.080 1.00 87.94 135 ILE A C 1
ATOM 1114 O O . ILE A 1 135 ? 12.049 -9.772 14.226 1.00 87.94 135 ILE A O 1
ATOM 1118 N N . SER A 1 136 ? 12.442 -10.098 12.040 1.00 88.38 136 SER A N 1
ATOM 1119 C CA . SER A 1 136 ? 13.910 -10.046 12.154 1.00 88.38 136 SER A CA 1
ATOM 1120 C C . SER A 1 136 ? 14.396 -8.616 12.415 1.00 88.38 136 SER A C 1
ATOM 1122 O O . SER A 1 136 ? 13.784 -7.664 11.936 1.00 88.38 136 SER A O 1
ATOM 1124 N N . SER A 1 137 ? 15.549 -8.452 13.069 1.00 89.38 137 SER A N 1
ATOM 1125 C CA . SER A 1 137 ? 16.199 -7.142 13.242 1.00 89.38 137 SER A CA 1
ATOM 1126 C C . SER A 1 137 ? 16.492 -6.438 11.914 1.00 89.38 137 SER A C 1
ATOM 1128 O O . SER A 1 137 ? 16.541 -5.217 11.862 1.00 89.38 137 SER A O 1
ATOM 1130 N N . THR A 1 138 ? 16.622 -7.201 10.826 1.00 89.81 138 THR A N 1
ATOM 1131 C CA . THR A 1 138 ? 16.854 -6.700 9.465 1.00 89.81 138 THR A CA 1
ATOM 1132 C C . THR A 1 138 ? 15.734 -5.799 8.942 1.00 89.81 138 THR A C 1
ATOM 1134 O O . THR A 1 138 ? 15.972 -4.958 8.082 1.00 89.81 138 THR A O 1
ATOM 1137 N N . PHE A 1 139 ? 14.509 -5.929 9.465 1.00 89.25 139 PHE A N 1
ATOM 1138 C CA . PHE A 1 139 ? 13.436 -4.986 9.136 1.00 89.25 139 PHE A CA 1
ATOM 1139 C C . PHE A 1 139 ? 13.797 -3.572 9.575 1.00 89.25 139 PHE A C 1
ATOM 1141 O O . PHE A 1 139 ? 13.444 -2.615 8.892 1.00 89.25 139 PHE A O 1
ATOM 1148 N N . GLY A 1 140 ? 14.564 -3.441 10.656 1.00 88.31 140 GLY A N 1
ATOM 1149 C CA . GLY A 1 140 ? 14.983 -2.152 11.169 1.00 88.31 140 GLY A CA 1
ATOM 1150 C C . GLY A 1 140 ? 15.916 -1.365 10.244 1.00 88.31 140 GLY A C 1
ATOM 1151 O O . GLY A 1 140 ? 16.012 -0.146 10.389 1.00 88.31 140 GLY A O 1
ATOM 1152 N N . ASP A 1 141 ? 16.538 -2.027 9.267 1.00 90.38 141 ASP A N 1
ATOM 1153 C CA . ASP A 1 141 ? 17.394 -1.405 8.250 1.00 90.38 141 ASP A CA 1
ATOM 1154 C C . ASP A 1 141 ? 16.586 -0.747 7.112 1.00 90.38 141 ASP A C 1
ATOM 1156 O O . ASP A 1 141 ? 17.124 0.009 6.295 1.00 90.38 141 ASP A O 1
ATOM 1160 N N . LEU A 1 142 ? 15.273 -0.993 7.048 1.00 89.88 142 LEU A N 1
ATOM 1161 C CA . LEU A 1 142 ? 14.362 -0.416 6.059 1.00 89.88 142 LEU A CA 1
ATOM 1162 C C . LEU A 1 142 ? 13.851 0.962 6.514 1.00 89.88 142 LEU A C 1
ATOM 1164 O O . LEU A 1 142 ? 12.652 1.214 6.572 1.00 89.88 142 LEU A O 1
ATOM 1168 N N . VAL A 1 143 ? 14.767 1.877 6.833 1.00 87.69 143 VAL A N 1
ATOM 1169 C CA . VAL A 1 143 ? 14.472 3.144 7.540 1.00 87.69 143 VAL A CA 1
ATOM 1170 C C . VAL A 1 143 ? 13.451 4.034 6.813 1.00 87.69 143 VAL A C 1
ATOM 1172 O O . VAL A 1 143 ? 12.697 4.772 7.444 1.00 87.69 143 VAL A O 1
ATOM 1175 N N . TYR A 1 144 ? 13.393 3.947 5.482 1.00 87.94 144 TYR A N 1
ATOM 1176 C CA . TYR A 1 144 ? 12.473 4.717 4.639 1.00 87.94 144 TYR A CA 1
ATOM 1177 C C . TYR A 1 144 ? 11.151 4.000 4.330 1.00 87.94 144 TYR A C 1
ATOM 1179 O O . TYR A 1 144 ? 10.341 4.532 3.567 1.00 87.94 144 TYR A O 1
ATOM 1187 N N . LEU A 1 145 ? 10.923 2.805 4.884 1.00 89.94 145 LEU A N 1
ATOM 1188 C CA . LEU A 1 145 ? 9.707 2.032 4.654 1.00 89.94 145 LEU A CA 1
ATOM 1189 C C . LEU A 1 145 ? 8.480 2.824 5.121 1.00 89.94 145 LEU A C 1
ATOM 1191 O O . LEU A 1 145 ? 8.419 3.298 6.252 1.00 89.94 145 LEU A O 1
ATOM 1195 N N . LYS A 1 146 ? 7.494 2.964 4.234 1.00 89.81 146 LYS A N 1
ATOM 1196 C CA . LYS A 1 146 ? 6.250 3.709 4.475 1.00 89.81 146 LYS A CA 1
ATOM 1197 C C . LYS A 1 146 ? 5.085 2.790 4.799 1.00 89.81 146 LYS A C 1
ATOM 1199 O O . LYS A 1 146 ? 4.177 3.205 5.514 1.00 89.81 146 LYS A O 1
ATOM 1204 N N . SER A 1 147 ? 5.087 1.572 4.267 1.00 87.81 147 SER A N 1
ATOM 1205 C CA . SER A 1 147 ? 4.006 0.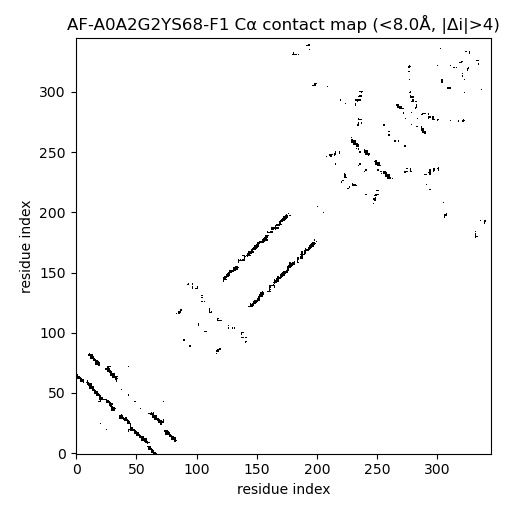612 4.472 1.00 87.81 147 SER A CA 1
ATOM 1206 C C . SER A 1 147 ? 4.567 -0.783 4.679 1.00 87.81 147 SER A C 1
ATOM 1208 O O . SER A 1 147 ? 5.352 -1.254 3.856 1.00 87.81 147 SER A O 1
ATOM 1210 N N . LEU A 1 148 ? 4.132 -1.438 5.750 1.00 90.69 148 LEU A N 1
ATOM 1211 C CA . LEU A 1 148 ? 4.519 -2.797 6.090 1.00 90.69 148 LEU A CA 1
ATOM 1212 C C . LEU A 1 148 ? 3.272 -3.627 6.374 1.00 90.69 148 LEU A C 1
ATOM 1214 O O . LEU A 1 148 ? 2.564 -3.382 7.350 1.00 90.69 148 LEU A O 1
ATOM 1218 N N . ASP A 1 149 ? 3.021 -4.619 5.531 1.00 86.06 149 ASP A N 1
ATOM 1219 C CA . ASP A 1 149 ? 1.940 -5.569 5.725 1.00 86.06 149 ASP A CA 1
ATOM 1220 C C . ASP A 1 149 ? 2.486 -6.942 6.131 1.00 86.06 149 ASP A C 1
ATOM 1222 O O . ASP A 1 149 ? 3.203 -7.583 5.369 1.00 86.06 149 ASP A O 1
ATOM 1226 N N . LEU A 1 150 ? 2.158 -7.373 7.348 1.00 88.81 150 LEU A N 1
ATOM 1227 C CA . LEU A 1 150 ? 2.517 -8.661 7.937 1.00 88.81 150 LEU A CA 1
ATOM 1228 C C . LEU A 1 150 ? 1.266 -9.474 8.304 1.00 88.81 150 LEU A C 1
ATOM 1230 O O . LEU A 1 150 ? 1.318 -10.304 9.223 1.00 88.81 150 LEU A O 1
ATOM 1234 N N . HIS A 1 151 ? 0.126 -9.233 7.653 1.00 82.06 151 HIS A N 1
ATOM 1235 C CA . HIS A 1 151 ? -1.103 -9.924 8.021 1.00 82.06 151 HIS A CA 1
ATOM 1236 C C . HIS A 1 151 ? -1.055 -11.432 7.760 1.00 82.06 151 HIS A C 1
ATOM 1238 O O . HIS A 1 151 ? -0.305 -11.923 6.923 1.00 82.06 151 HIS A O 1
ATOM 1244 N N . ASN A 1 152 ? -1.881 -12.175 8.494 1.00 79.44 152 ASN A N 1
ATOM 1245 C CA . ASN A 1 152 ? -2.041 -13.626 8.360 1.00 79.44 152 ASN A CA 1
ATOM 1246 C C . ASN A 1 152 ? -0.717 -14.404 8.419 1.00 79.44 152 ASN A C 1
ATOM 1248 O O . ASN A 1 152 ? -0.418 -15.274 7.601 1.00 79.44 152 ASN A O 1
ATOM 1252 N N . ASN A 1 153 ? 0.092 -14.068 9.418 1.00 85.44 153 ASN A N 1
ATOM 1253 C CA . ASN A 1 153 ? 1.315 -14.780 9.748 1.00 85.44 153 ASN A CA 1
ATOM 1254 C C . ASN A 1 153 ? 1.174 -15.495 11.102 1.00 85.44 153 ASN A C 1
ATOM 1256 O O . ASN A 1 153 ? 0.119 -15.525 11.733 1.00 85.44 153 ASN A O 1
ATOM 1260 N N . SER A 1 154 ? 2.253 -16.129 11.553 1.00 87.75 154 SER A N 1
ATOM 1261 C CA . SER A 1 154 ? 2.321 -16.816 12.846 1.00 87.75 154 SER A CA 1
ATOM 1262 C C . SER A 1 154 ? 3.105 -16.001 13.881 1.00 87.75 154 SER A C 1
ATOM 1264 O O . SER A 1 154 ? 3.753 -16.590 14.748 1.00 87.75 154 SER A O 1
ATOM 1266 N N . LEU A 1 155 ? 3.093 -14.662 13.788 1.00 86.44 155 LEU A N 1
ATOM 1267 C CA . LEU A 1 155 ? 3.814 -13.804 14.730 1.00 86.44 155 LEU A CA 1
ATOM 1268 C C . LEU A 1 155 ? 3.187 -13.954 16.114 1.00 86.44 155 LEU A C 1
ATOM 1270 O O . LEU A 1 155 ? 1.987 -13.738 16.270 1.00 86.44 155 LEU A O 1
ATOM 1274 N N . ALA A 1 156 ? 3.987 -14.320 17.110 1.00 80.88 156 ALA A N 1
ATOM 1275 C CA . ALA A 1 156 ? 3.524 -14.564 18.470 1.00 80.88 156 ALA A CA 1
ATOM 1276 C C . ALA A 1 156 ? 4.334 -13.763 19.493 1.00 80.88 156 ALA A C 1
ATOM 1278 O O . ALA A 1 156 ? 5.462 -13.356 19.227 1.00 80.88 156 ALA A O 1
ATOM 1279 N N . GLY A 1 157 ? 3.765 -13.570 20.685 1.00 75.62 157 GLY A N 1
ATOM 1280 C CA . GLY A 1 157 ? 4.407 -12.795 21.749 1.00 75.62 157 GLY A CA 1
ATOM 1281 C C . GLY A 1 157 ? 4.236 -11.286 21.563 1.00 75.62 157 GLY A C 1
ATOM 1282 O O . GLY A 1 157 ? 3.152 -10.838 21.188 1.00 75.62 157 GLY A O 1
ATOM 1283 N N . GLU A 1 158 ? 5.280 -10.523 21.883 1.00 76.00 158 GLU A N 1
ATOM 1284 C CA . GLU A 1 158 ? 5.327 -9.064 21.733 1.00 76.00 158 GLU A CA 1
ATOM 1285 C C . GLU A 1 158 ? 5.985 -8.658 20.411 1.00 76.00 158 GLU A C 1
ATOM 1287 O O . GLU A 1 158 ? 6.923 -9.304 19.943 1.00 76.00 158 GLU A O 1
ATOM 1292 N N . THR A 1 159 ? 5.505 -7.569 19.810 1.00 76.88 159 THR A N 1
ATOM 1293 C CA . THR A 1 159 ? 6.120 -6.985 18.610 1.00 76.88 159 THR A CA 1
ATOM 1294 C C . THR A 1 159 ? 7.495 -6.403 18.939 1.00 76.88 159 THR A C 1
ATOM 1296 O O . THR A 1 159 ? 7.597 -5.555 19.826 1.00 76.88 159 THR A O 1
ATOM 1299 N N . GLN A 1 160 ? 8.520 -6.824 18.199 1.00 83.19 160 GLN A N 1
ATOM 1300 C CA . GLN A 1 160 ? 9.909 -6.372 18.334 1.00 83.19 160 GLN A CA 1
ATOM 1301 C C . GLN A 1 160 ? 10.483 -5.989 16.965 1.00 83.19 160 GLN A C 1
ATOM 1303 O O . GLN A 1 160 ? 9.948 -6.408 15.934 1.00 83.19 160 GLN A O 1
ATOM 1308 N N . ASN A 1 161 ? 11.611 -5.279 16.969 1.00 87.50 161 ASN A N 1
ATOM 1309 C CA . ASN A 1 161 ? 12.403 -4.918 15.789 1.00 87.50 161 ASN A CA 1
ATOM 1310 C C . ASN A 1 161 ? 11.696 -3.992 14.780 1.00 87.50 161 ASN A C 1
ATOM 1312 O O . ASN A 1 161 ? 11.993 -4.041 13.585 1.00 87.50 161 ASN A O 1
ATOM 1316 N N . ILE A 1 162 ? 10.773 -3.147 15.241 1.00 87.00 162 ILE A N 1
ATOM 1317 C CA . ILE A 1 162 ? 10.079 -2.158 14.398 1.00 87.00 162 ILE A CA 1
ATOM 1318 C C . ILE A 1 162 ? 10.344 -0.710 14.820 1.00 87.00 162 ILE A C 1
ATOM 1320 O O . ILE A 1 162 ? 10.036 0.192 14.049 1.00 87.00 162 ILE A O 1
ATOM 1324 N N . SER A 1 163 ? 10.963 -0.470 15.979 1.00 85.75 163 SER A N 1
ATOM 1325 C CA . SER A 1 163 ? 11.217 0.882 16.517 1.00 85.75 163 SER A CA 1
ATOM 1326 C C . SER A 1 163 ? 11.985 1.825 15.578 1.00 85.75 163 SER A C 1
ATOM 1328 O O . SER A 1 163 ? 11.765 3.036 15.595 1.00 85.75 163 SER A O 1
ATOM 1330 N N . SER A 1 164 ? 12.869 1.307 14.719 1.00 89.56 164 SER A N 1
ATOM 1331 C CA . SER A 1 164 ? 13.653 2.129 13.786 1.00 89.56 164 SER A CA 1
ATOM 1332 C C . SER A 1 164 ? 12.900 2.534 12.512 1.00 89.56 164 SER A C 1
ATOM 1334 O O . SER A 1 164 ? 13.406 3.359 11.748 1.00 89.56 164 SER A O 1
ATOM 1336 N N . LEU A 1 165 ? 11.688 2.017 12.276 1.00 90.31 165 LEU A N 1
ATOM 1337 C CA . LEU A 1 165 ? 10.863 2.321 11.100 1.00 90.31 165 LEU A CA 1
ATOM 1338 C C . LEU A 1 165 ? 10.159 3.683 11.228 1.00 90.31 165 LEU A C 1
ATOM 1340 O O . LEU A 1 165 ? 8.940 3.803 11.127 1.00 90.31 165 LEU A O 1
ATOM 1344 N N . GLN A 1 166 ? 10.932 4.747 11.440 1.00 86.88 166 GLN A N 1
ATOM 1345 C CA . GLN A 1 166 ? 10.403 6.070 11.783 1.00 86.88 166 GLN A CA 1
ATOM 1346 C C . GLN A 1 166 ? 9.542 6.700 10.682 1.00 86.88 166 GLN A C 1
ATOM 1348 O O . GLN A 1 166 ? 8.712 7.552 10.987 1.00 86.88 166 GLN A O 1
ATOM 1353 N N . HIS A 1 167 ? 9.706 6.303 9.417 1.00 88.75 167 HIS A N 1
ATOM 1354 C CA . HIS A 1 167 ? 8.903 6.795 8.290 1.00 88.75 167 HIS A CA 1
ATOM 1355 C C . HIS A 1 167 ? 7.650 5.956 7.994 1.00 88.75 167 HIS A C 1
ATOM 1357 O O . HIS A 1 167 ? 6.907 6.278 7.057 1.00 88.75 167 HIS A O 1
ATOM 1363 N N . LEU A 1 168 ? 7.390 4.916 8.791 1.00 86.25 168 LEU A N 1
ATOM 1364 C CA . LEU A 1 168 ? 6.266 4.016 8.593 1.00 86.25 168 LEU A CA 1
ATOM 1365 C C . LEU A 1 168 ? 4.945 4.743 8.837 1.00 86.25 168 LEU A C 1
ATOM 1367 O O . LEU A 1 168 ? 4.717 5.311 9.901 1.00 86.25 168 LEU A O 1
ATOM 1371 N N . LYS A 1 169 ? 4.066 4.707 7.838 1.00 82.31 169 LYS A N 1
ATOM 1372 C CA . LYS A 1 169 ? 2.716 5.280 7.875 1.00 82.31 169 LYS A CA 1
ATOM 1373 C C . LYS A 1 169 ? 1.650 4.218 8.065 1.00 82.31 169 LYS A C 1
ATOM 1375 O O . LYS A 1 169 ? 0.629 4.506 8.678 1.00 82.31 169 LYS A O 1
ATOM 1380 N N . MET A 1 170 ? 1.869 3.022 7.529 1.00 80.44 170 MET A N 1
ATOM 1381 C CA . MET A 1 170 ? 0.917 1.922 7.596 1.00 80.44 170 MET A CA 1
ATOM 1382 C C . MET A 1 170 ? 1.608 0.658 8.095 1.00 80.44 170 MET A C 1
ATOM 1384 O O . MET A 1 170 ? 2.655 0.274 7.572 1.00 80.44 170 MET A O 1
ATOM 1388 N N . LEU A 1 171 ? 1.011 0.031 9.104 1.00 83.12 171 LEU A N 1
ATOM 1389 C CA . LEU A 1 171 ? 1.429 -1.254 9.641 1.00 83.12 171 LEU A CA 1
ATOM 1390 C C . LEU A 1 171 ? 0.214 -2.173 9.763 1.00 83.12 171 LEU A C 1
ATOM 1392 O O . LEU A 1 171 ? -0.766 -1.830 10.423 1.00 83.12 171 LEU A O 1
ATOM 1396 N N . ASN A 1 172 ? 0.276 -3.351 9.153 1.00 78.75 172 ASN A N 1
ATOM 1397 C CA . ASN A 1 172 ? -0.762 -4.368 9.280 1.00 78.75 172 ASN A CA 1
ATOM 1398 C C . ASN A 1 172 ? -0.213 -5.608 9.985 1.00 78.75 172 ASN A C 1
ATOM 1400 O O . ASN A 1 172 ? 0.668 -6.292 9.480 1.00 78.75 172 ASN A O 1
ATOM 1404 N N . LEU A 1 173 ? -0.745 -5.879 11.173 1.00 80.12 173 LEU A N 1
ATOM 1405 C CA . LEU A 1 173 ? -0.423 -7.021 12.027 1.00 80.12 173 LEU A CA 1
ATOM 1406 C C . LEU A 1 173 ? -1.642 -7.931 12.229 1.00 80.12 173 LEU A C 1
ATOM 1408 O O . LEU A 1 173 ? -1.644 -8.783 13.121 1.00 80.12 173 LEU A O 1
ATOM 1412 N N . SER A 1 174 ? -2.704 -7.747 11.441 1.00 73.06 174 SER A N 1
ATOM 1413 C CA . SER A 1 174 ? -3.925 -8.545 11.564 1.00 73.06 174 SER A CA 1
ATOM 1414 C C . SER A 1 174 ? -3.664 -10.042 11.350 1.00 73.06 174 SER A C 1
ATOM 1416 O O . SER A 1 174 ? -2.701 -10.452 10.710 1.00 73.06 174 SER A O 1
ATOM 1418 N N . PHE A 1 175 ? -4.514 -10.878 11.935 1.00 72.44 175 PHE A N 1
ATOM 1419 C CA . PHE A 1 175 ? -4.476 -12.339 11.843 1.00 72.44 175 PHE A CA 1
ATOM 1420 C C . PHE A 1 175 ? -3.135 -12.969 12.261 1.00 72.44 175 PHE A C 1
ATOM 1422 O O . PHE A 1 175 ? -2.678 -13.929 11.655 1.00 72.44 175 PHE A O 1
ATOM 1429 N N . ASN A 1 176 ? -2.519 -12.434 13.317 1.00 75.19 176 ASN A N 1
ATOM 1430 C CA . ASN A 1 176 ? -1.345 -13.010 13.976 1.00 75.19 176 ASN A CA 1
ATOM 1431 C C . ASN A 1 176 ? -1.700 -13.568 15.371 1.00 75.19 176 ASN A C 1
ATOM 1433 O O . ASN A 1 176 ? -2.834 -13.463 15.834 1.00 75.19 176 ASN A O 1
ATOM 1437 N N . GLN A 1 177 ? -0.727 -14.162 16.061 1.00 77.38 177 GLN A N 1
ATOM 1438 C CA . GLN A 1 177 ? -0.849 -14.767 17.398 1.00 77.38 177 GLN A CA 1
ATOM 1439 C C . GLN A 1 177 ? -0.238 -13.874 18.499 1.00 77.38 177 GLN A C 1
ATOM 1441 O O . GLN A 1 177 ? 0.286 -14.366 19.503 1.00 77.38 177 GLN A O 1
ATOM 1446 N N . LEU A 1 178 ? -0.261 -12.553 18.297 1.00 74.12 178 LEU A N 1
ATOM 1447 C CA . LEU A 1 178 ? 0.356 -11.578 19.198 1.00 74.12 178 LEU A CA 1
ATOM 1448 C C . LEU A 1 178 ? -0.342 -11.578 20.564 1.00 74.12 178 LEU A C 1
ATOM 1450 O O . LEU A 1 178 ? -1.566 -11.491 20.657 1.00 74.12 178 LEU A O 1
ATOM 1454 N N . ALA A 1 179 ? 0.452 -11.668 21.630 1.00 65.88 179 ALA A N 1
ATOM 1455 C CA . ALA A 1 179 ? -0.036 -11.637 23.007 1.00 65.88 179 ALA A CA 1
ATOM 1456 C C . ALA A 1 179 ? -0.153 -10.201 23.539 1.00 65.88 179 ALA A C 1
ATOM 1458 O O . ALA A 1 179 ? -1.021 -9.917 24.367 1.00 65.88 179 ALA A O 1
ATOM 1459 N N . ALA A 1 180 ? 0.718 -9.311 23.060 1.00 62.84 180 ALA A N 1
ATOM 1460 C CA . ALA A 1 180 ? 0.733 -7.895 23.387 1.00 62.84 180 ALA A CA 1
ATOM 1461 C C . ALA A 1 180 ? 1.467 -7.099 22.295 1.00 62.84 180 ALA A C 1
ATOM 1463 O O . ALA A 1 180 ? 2.193 -7.650 21.467 1.00 62.84 180 ALA A O 1
ATOM 1464 N N . PHE A 1 181 ? 1.271 -5.787 22.310 1.00 66.38 181 PHE A N 1
ATOM 1465 C CA . PHE A 1 181 ? 2.074 -4.843 21.544 1.00 66.38 181 PHE A CA 1
ATOM 1466 C C . PHE A 1 181 ? 3.227 -4.366 22.428 1.00 66.38 181 PHE A C 1
ATOM 1468 O O . PHE A 1 181 ? 2.981 -3.945 23.561 1.00 66.38 181 PHE A O 1
ATOM 1475 N N . GLY A 1 182 ? 4.458 -4.463 21.925 1.00 65.19 182 GLY A N 1
ATOM 1476 C CA . GLY A 1 182 ? 5.646 -3.959 22.617 1.00 65.19 182 GLY A CA 1
ATOM 1477 C C . GLY A 1 182 ? 5.677 -2.428 22.645 1.00 65.19 182 GLY A C 1
ATOM 1478 O O . GLY A 1 182 ? 5.018 -1.777 21.831 1.00 65.19 182 GLY A O 1
ATOM 1479 N N . SER A 1 183 ? 6.472 -1.846 23.548 1.00 68.44 183 SER A N 1
ATOM 1480 C CA . SER A 1 183 ? 6.636 -0.384 23.669 1.00 68.44 183 SER A CA 1
ATOM 1481 C C . SER A 1 183 ? 7.207 0.271 22.406 1.00 68.44 183 SER A C 1
ATOM 1483 O O . SER A 1 183 ? 7.014 1.458 22.192 1.00 68.44 183 SER A O 1
ATOM 1485 N N . GLU A 1 184 ? 7.851 -0.498 21.524 1.00 72.12 184 GLU A N 1
ATOM 1486 C CA . GLU A 1 184 ? 8.394 -0.017 20.244 1.00 72.12 184 GLU A CA 1
ATOM 1487 C C . GLU A 1 184 ? 7.342 0.608 19.312 1.00 72.12 184 GLU A C 1
ATOM 1489 O O . GLU A 1 184 ? 7.672 1.425 18.456 1.00 72.12 184 GLU A O 1
ATOM 1494 N N . LEU A 1 185 ? 6.063 0.243 19.458 1.00 71.31 185 LEU A N 1
ATOM 1495 C CA . LEU A 1 185 ? 4.972 0.866 18.700 1.00 71.31 185 LEU A CA 1
ATOM 1496 C C . LEU A 1 185 ? 4.773 2.347 19.058 1.00 71.31 185 LEU A C 1
ATOM 1498 O O . LEU A 1 185 ? 4.226 3.097 18.245 1.00 71.31 185 LEU A O 1
ATOM 1502 N N . GLU A 1 186 ? 5.218 2.775 20.241 1.00 67.94 186 GLU A N 1
ATOM 1503 C CA . GLU A 1 186 ? 5.195 4.178 20.668 1.00 67.94 186 GLU A CA 1
ATOM 1504 C C . GLU A 1 186 ? 6.244 5.016 19.923 1.00 67.94 186 GLU A C 1
ATOM 1506 O O . GLU A 1 186 ? 5.998 6.190 19.640 1.00 67.94 186 GLU A O 1
ATOM 1511 N N . ASP A 1 187 ? 7.357 4.398 19.515 1.00 77.62 187 ASP A N 1
ATOM 1512 C CA . ASP A 1 187 ? 8.438 5.056 18.768 1.00 77.62 187 ASP A CA 1
ATOM 1513 C C . ASP A 1 187 ? 8.036 5.379 17.314 1.00 77.62 187 ASP A C 1
ATOM 1515 O O . ASP A 1 187 ? 8.646 6.222 16.649 1.00 77.62 187 ASP A O 1
ATOM 1519 N N . LEU A 1 188 ? 6.965 4.752 16.811 1.00 78.38 18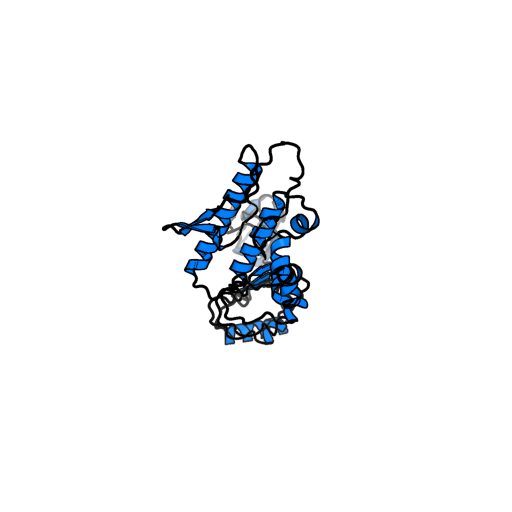8 LEU A N 1
ATOM 1520 C CA . LEU A 1 188 ? 6.437 4.945 15.459 1.00 78.38 188 LEU A CA 1
ATOM 1521 C C . LEU A 1 188 ? 5.583 6.220 15.352 1.00 78.38 188 LEU A C 1
ATOM 1523 O O . LEU A 1 188 ? 4.364 6.188 15.140 1.00 78.38 188 LEU A O 1
ATOM 1527 N N . ILE A 1 189 ? 6.242 7.373 15.467 1.00 77.38 189 ILE A N 1
ATOM 1528 C CA . ILE A 1 189 ? 5.595 8.694 15.502 1.00 77.38 189 ILE A CA 1
ATOM 1529 C C . ILE A 1 189 ? 4.814 9.045 14.226 1.00 77.38 189 ILE A C 1
ATOM 1531 O O . ILE A 1 189 ? 3.830 9.776 14.296 1.00 77.38 189 ILE A O 1
ATOM 1535 N N . ASN A 1 190 ? 5.223 8.517 13.067 1.00 75.25 190 ASN A N 1
ATOM 1536 C CA . ASN A 1 190 ? 4.582 8.793 11.776 1.00 75.25 190 ASN A CA 1
ATOM 1537 C C . ASN A 1 190 ? 3.499 7.772 11.400 1.00 75.25 190 ASN A C 1
ATOM 1539 O O . ASN A 1 190 ? 2.908 7.897 10.325 1.00 75.25 190 ASN A O 1
ATOM 1543 N N . LEU A 1 191 ? 3.219 6.788 12.263 1.00 70.75 191 LEU A N 1
ATOM 1544 C CA . LEU A 1 191 ? 2.237 5.745 11.989 1.00 70.75 191 LEU A CA 1
ATOM 1545 C C . LEU A 1 191 ? 0.821 6.324 11.991 1.00 70.75 191 LEU A C 1
ATOM 1547 O O . LEU A 1 191 ? 0.332 6.803 13.017 1.00 70.75 191 LEU A O 1
ATOM 1551 N N . GLN A 1 192 ? 0.173 6.253 10.831 1.00 73.50 192 GLN A N 1
ATOM 1552 C CA . GLN A 1 192 ? -1.175 6.760 10.573 1.00 73.50 192 GLN A CA 1
ATOM 1553 C C . GLN A 1 192 ? -2.207 5.635 10.652 1.00 73.50 192 GLN A C 1
ATOM 1555 O O . GLN A 1 192 ? -3.266 5.802 11.246 1.00 73.50 192 GLN A O 1
ATOM 1560 N N . VAL A 1 193 ? -1.882 4.481 10.067 1.00 63.22 193 VAL A N 1
ATOM 1561 C CA . VAL A 1 193 ? -2.772 3.327 9.961 1.00 63.22 193 VAL A CA 1
ATOM 1562 C C . VAL A 1 193 ? -2.123 2.135 10.644 1.00 63.22 193 VAL A C 1
ATOM 1564 O O . VAL A 1 193 ? -1.035 1.708 10.264 1.00 63.22 193 VAL A O 1
ATOM 1567 N N . LEU A 1 194 ? -2.814 1.574 11.631 1.00 68.56 194 LEU A N 1
ATOM 1568 C CA . LEU A 1 194 ? -2.424 0.331 12.279 1.00 68.56 194 LEU A CA 1
ATOM 1569 C C . LEU A 1 194 ? -3.593 -0.645 12.236 1.00 68.56 194 LEU A C 1
ATOM 1571 O O . LEU A 1 194 ? -4.612 -0.436 12.893 1.00 68.56 194 LEU A O 1
ATOM 1575 N N . LEU A 1 195 ? -3.442 -1.705 11.449 1.00 63.94 195 LEU A N 1
ATOM 1576 C CA . LEU A 1 195 ? -4.427 -2.772 11.363 1.00 63.94 195 LEU A CA 1
ATOM 1577 C C . LEU A 1 195 ? -4.030 -3.884 12.321 1.00 63.94 195 LEU A C 1
ATOM 1579 O O . LEU A 1 195 ? -3.022 -4.564 12.138 1.00 63.94 195 LEU A O 1
ATOM 1583 N N . VAL A 1 196 ? -4.843 -4.069 13.351 1.00 66.44 196 VAL A N 1
ATOM 1584 C CA . VAL A 1 196 ? -4.704 -5.156 14.312 1.00 66.44 196 VAL A CA 1
ATOM 1585 C C . VAL A 1 196 ? -6.040 -5.866 14.410 1.00 66.44 196 VAL A C 1
ATOM 1587 O O . VAL A 1 196 ? -7.086 -5.241 14.559 1.00 66.44 196 VAL A O 1
ATOM 1590 N N . SER A 1 197 ? -6.019 -7.187 14.329 1.00 60.69 197 SER A N 1
ATOM 1591 C CA . SER A 1 197 ? -7.166 -8.002 14.708 1.00 60.69 197 SER A CA 1
ATOM 1592 C C . SER A 1 197 ? -6.696 -8.884 15.85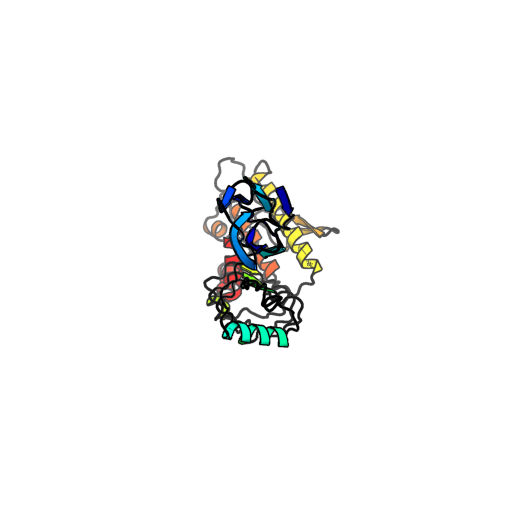5 1.00 60.69 197 SER A C 1
ATOM 1594 O O . SER A 1 197 ? -6.093 -9.931 15.631 1.00 60.69 197 SER A O 1
ATOM 1596 N N . LEU A 1 198 ? -6.928 -8.453 17.096 1.00 47.66 198 LEU A N 1
ATOM 1597 C CA . LEU A 1 198 ? -6.547 -9.208 18.300 1.00 47.66 198 LEU A CA 1
ATOM 1598 C C . LEU A 1 198 ? -7.445 -10.425 18.562 1.00 47.66 198 LEU A C 1
ATOM 1600 O O . LEU A 1 198 ? -7.425 -11.017 19.640 1.00 47.66 198 LEU A O 1
ATOM 1604 N N . LEU A 1 199 ? -8.248 -10.825 17.584 1.00 43.38 199 LEU A N 1
ATOM 1605 C CA . LEU A 1 199 ? -9.172 -11.914 17.765 1.00 43.38 199 LEU A CA 1
ATOM 1606 C C . LEU A 1 199 ? -8.572 -13.233 17.311 1.00 43.38 199 LEU A C 1
ATOM 1608 O O . LEU A 1 199 ? -8.474 -13.532 16.125 1.00 43.38 199 LEU A O 1
ATOM 1612 N N . ALA A 1 200 ? -8.376 -14.092 18.303 1.00 40.16 200 ALA A N 1
ATOM 1613 C CA . ALA A 1 200 ? -8.445 -15.542 18.199 1.00 40.16 200 ALA A CA 1
ATOM 1614 C C . ALA A 1 200 ? -9.827 -16.061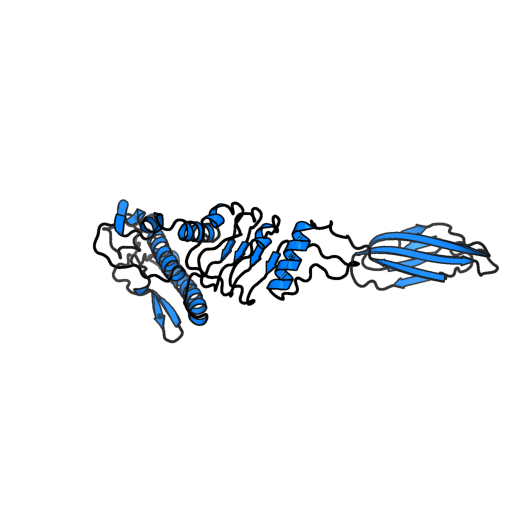 17.714 1.00 40.16 200 ALA A C 1
ATOM 1616 O O . ALA A 1 200 ? -10.243 -17.157 18.090 1.00 40.16 200 ALA A O 1
ATOM 1617 N N . PHE A 1 201 ? -10.566 -15.298 16.900 1.00 37.19 201 PHE A N 1
ATOM 1618 C CA . PHE A 1 201 ? -11.813 -15.738 16.289 1.00 37.19 201 PHE A CA 1
ATOM 1619 C C . PHE A 1 201 ? -11.595 -16.054 14.817 1.00 37.19 201 PHE A C 1
ATOM 1621 O O . PHE A 1 201 ? -11.085 -15.254 14.038 1.00 37.19 201 PHE A O 1
ATOM 1628 N N . ARG A 1 202 ? -11.987 -17.277 14.457 1.00 48.09 202 ARG A N 1
ATOM 1629 C CA . ARG A 1 202 ? -11.910 -17.830 13.107 1.00 48.09 202 ARG A CA 1
ATOM 1630 C C . ARG A 1 202 ? -12.475 -16.847 12.073 1.00 48.09 202 ARG A C 1
ATOM 1632 O O . ARG A 1 202 ? -13.537 -16.273 12.292 1.00 48.09 202 ARG A O 1
ATOM 1639 N N . ARG A 1 203 ? -11.773 -16.744 10.938 1.00 46.78 203 ARG A N 1
ATOM 1640 C CA . ARG A 1 203 ? -12.016 -15.913 9.737 1.00 46.78 203 ARG A CA 1
ATOM 1641 C C . ARG A 1 203 ? -13.489 -15.628 9.396 1.00 46.78 203 ARG A C 1
ATOM 1643 O O . ARG A 1 203 ? -13.808 -14.514 9.002 1.00 46.78 203 ARG A O 1
ATOM 1650 N N . GLU A 1 204 ? -14.384 -16.598 9.576 1.00 45.44 204 GLU A N 1
ATOM 1651 C CA . GLU A 1 204 ? -15.818 -16.449 9.281 1.00 45.44 204 GLU A CA 1
ATOM 1652 C C . GLU A 1 204 ? -16.548 -15.500 10.243 1.00 45.44 204 GLU A C 1
ATOM 1654 O O . GLU A 1 204 ? -17.403 -14.734 9.819 1.00 45.44 204 GLU A O 1
ATOM 1659 N N . GLN A 1 205 ? -16.179 -15.470 11.524 1.00 47.34 205 GLN A N 1
ATOM 1660 C CA . GLN A 1 205 ? -16.886 -14.668 12.530 1.00 47.34 205 GLN A CA 1
ATOM 1661 C C . GLN A 1 205 ? -16.518 -13.178 12.470 1.00 47.34 205 GLN A C 1
ATOM 1663 O O . GLN A 1 205 ? -17.291 -12.340 12.921 1.00 47.34 205 GLN A O 1
ATOM 1668 N N . TYR A 1 206 ? -15.372 -12.837 11.871 1.00 50.72 206 TYR A N 1
ATOM 1669 C CA . TYR A 1 206 ? -14.914 -11.456 11.691 1.00 50.72 206 TYR A CA 1
ATOM 1670 C C . TYR A 1 206 ? -15.693 -10.710 10.601 1.00 50.72 206 TYR A C 1
ATOM 1672 O O . TYR A 1 206 ? -16.142 -9.589 10.827 1.00 50.72 206 TYR A O 1
ATOM 1680 N N . LEU A 1 207 ? -15.893 -11.339 9.437 1.00 49.81 207 LEU A N 1
ATOM 1681 C CA . LEU A 1 207 ? -16.700 -10.762 8.354 1.00 49.81 207 LEU A CA 1
ATOM 1682 C C . LEU A 1 207 ? -18.139 -10.535 8.822 1.00 49.81 207 LEU A C 1
ATOM 1684 O O . LEU A 1 207 ? -18.700 -9.463 8.618 1.00 49.81 207 LEU A O 1
ATOM 1688 N N . ILE A 1 208 ? -18.665 -11.508 9.563 1.00 54.00 208 ILE A N 1
ATOM 1689 C CA . ILE A 1 208 ? -19.972 -11.422 10.198 1.00 54.00 208 ILE A CA 1
ATOM 1690 C C . ILE A 1 208 ? -20.005 -10.293 11.241 1.00 54.00 208 ILE A C 1
ATOM 1692 O O . ILE A 1 208 ? -20.945 -9.509 11.261 1.00 54.00 208 ILE A O 1
ATOM 1696 N N . ALA A 1 209 ? -18.979 -10.142 12.084 1.00 52.56 209 ALA A N 1
ATOM 1697 C CA . ALA A 1 209 ? -18.903 -9.039 13.045 1.00 52.56 209 ALA A CA 1
ATOM 1698 C C . ALA A 1 209 ? -18.881 -7.658 12.362 1.00 52.56 209 ALA A C 1
ATOM 1700 O O . ALA A 1 209 ? -19.571 -6.752 12.819 1.00 52.56 209 ALA A O 1
ATOM 1701 N N . LEU A 1 210 ? -18.150 -7.491 11.256 1.00 57.47 210 LEU A N 1
ATOM 1702 C CA . LEU A 1 210 ? -18.122 -6.235 10.495 1.00 57.47 210 LEU A CA 1
ATOM 1703 C C . LEU A 1 210 ? -19.469 -5.913 9.835 1.00 57.47 210 LEU A C 1
ATOM 1705 O O . LEU A 1 210 ? -19.925 -4.768 9.887 1.00 57.47 210 LEU A O 1
ATOM 1709 N N . GLU A 1 211 ? -20.126 -6.913 9.250 1.00 57.28 211 GLU A N 1
ATOM 1710 C CA . GLU A 1 211 ? -21.465 -6.764 8.672 1.00 57.28 211 GLU A CA 1
ATOM 1711 C C . GLU A 1 211 ? -22.503 -6.420 9.755 1.00 57.28 211 GLU A C 1
ATOM 1713 O O . GLU A 1 211 ? -23.319 -5.510 9.595 1.00 57.28 211 GLU A O 1
ATOM 1718 N N . ASN A 1 212 ? -22.377 -7.037 10.929 1.00 60.97 212 ASN A N 1
ATOM 1719 C CA . ASN A 1 212 ? -23.193 -6.758 12.109 1.00 60.97 212 ASN A CA 1
ATOM 1720 C C . ASN A 1 212 ? -22.993 -5.359 12.690 1.00 60.97 212 ASN A C 1
ATOM 1722 O O . ASN A 1 212 ? -23.958 -4.715 13.116 1.00 60.97 212 ASN A O 1
ATOM 1726 N N . LEU A 1 213 ? -21.756 -4.866 12.688 1.00 65.19 213 LEU A N 1
ATOM 1727 C CA . LEU A 1 213 ? -21.438 -3.505 13.107 1.00 65.19 213 LEU A CA 1
ATOM 1728 C C . LEU A 1 213 ? -22.079 -2.483 12.176 1.00 65.19 213 LEU A C 1
ATOM 1730 O O . LEU A 1 213 ? -22.690 -1.531 12.655 1.00 65.19 213 LEU A O 1
ATOM 1734 N N . ARG A 1 214 ? -22.017 -2.718 10.863 1.00 67.81 214 ARG A N 1
ATOM 1735 C CA . ARG A 1 214 ? -22.651 -1.854 9.864 1.00 67.81 214 ARG A CA 1
ATOM 1736 C C . ARG A 1 214 ? -24.173 -1.797 10.035 1.00 67.81 214 ARG A C 1
ATOM 1738 O O . ARG A 1 214 ? -24.767 -0.727 9.963 1.00 67.81 214 ARG A O 1
ATOM 1745 N N . THR A 1 215 ? -24.819 -2.926 10.303 1.00 69.19 215 THR A N 1
ATOM 1746 C CA . THR A 1 215 ? -26.274 -2.959 10.526 1.00 69.19 215 THR A CA 1
ATOM 1747 C C . THR A 1 215 ? -26.664 -2.283 11.844 1.00 69.19 215 THR A C 1
ATOM 1749 O O . THR A 1 215 ? -27.666 -1.568 11.912 1.00 69.19 215 THR A O 1
ATOM 1752 N N . SER A 1 216 ? -25.839 -2.431 12.883 1.00 73.00 216 SER A N 1
ATOM 1753 C CA . SER A 1 216 ? -26.054 -1.772 14.176 1.00 73.00 216 SER A CA 1
ATOM 1754 C C . SER A 1 216 ? -25.893 -0.250 14.090 1.00 73.00 216 SER A C 1
ATOM 1756 O O . SER A 1 216 ? -26.689 0.471 14.691 1.00 73.00 216 SER A O 1
ATOM 1758 N N . THR A 1 217 ? -24.934 0.260 13.305 1.00 75.88 217 THR A N 1
ATOM 1759 C CA . THR A 1 217 ? -24.789 1.709 13.077 1.00 75.88 217 THR A CA 1
ATOM 1760 C C . THR A 1 217 ? -25.961 2.282 12.291 1.00 75.88 217 THR A C 1
ATOM 1762 O O . THR A 1 217 ? -26.480 3.322 12.686 1.00 75.88 217 THR A O 1
ATOM 1765 N N . TYR A 1 218 ? -26.449 1.590 11.252 1.00 81.25 218 TYR A N 1
ATOM 1766 C CA . TYR A 1 218 ? -27.674 1.998 10.551 1.00 81.25 218 TYR A CA 1
ATOM 1767 C C . TYR A 1 218 ? -28.893 2.022 11.478 1.00 81.25 218 TYR A C 1
ATOM 1769 O O . TYR A 1 218 ? -29.738 2.907 11.366 1.00 81.25 218 TYR A O 1
ATOM 1777 N N . CYS A 1 219 ? -28.993 1.075 12.413 1.00 83.62 219 CYS A N 1
ATOM 1778 C CA . CYS A 1 219 ? -30.078 1.065 13.387 1.00 83.62 219 CYS A CA 1
ATOM 1779 C C . CYS A 1 219 ? -30.003 2.266 14.340 1.00 83.62 219 CYS A C 1
ATOM 1781 O O . CYS A 1 219 ? -31.018 2.927 14.554 1.00 83.62 219 CYS A O 1
ATOM 1783 N N . LEU A 1 220 ? -28.821 2.582 14.879 1.00 86.06 220 LEU A N 1
ATOM 1784 C CA . LEU A 1 220 ? -28.638 3.760 15.732 1.00 86.06 220 LEU A CA 1
ATOM 1785 C C . LEU A 1 220 ? -28.921 5.060 14.972 1.00 86.06 220 LEU A C 1
ATOM 1787 O O . LEU A 1 220 ? -29.646 5.907 15.484 1.00 86.06 220 LEU A O 1
ATOM 1791 N N . ASP A 1 221 ? -28.451 5.179 13.730 1.00 88.19 221 ASP A N 1
ATOM 1792 C CA . ASP A 1 221 ? -28.753 6.325 12.868 1.00 88.19 221 ASP A CA 1
ATOM 1793 C C . ASP A 1 221 ? -30.262 6.467 12.620 1.00 88.19 221 ASP A C 1
ATOM 1795 O O . ASP A 1 221 ? -30.828 7.552 12.762 1.00 88.19 221 ASP A O 1
ATOM 1799 N N . TYR A 1 222 ? -30.960 5.357 12.365 1.00 89.06 222 TYR A N 1
ATOM 1800 C CA . TYR A 1 222 ? -32.415 5.366 12.246 1.00 89.06 222 TYR A CA 1
ATOM 1801 C C . TYR A 1 222 ? -33.103 5.822 13.542 1.00 89.06 222 TYR A C 1
ATOM 1803 O O . TYR A 1 222 ? -34.030 6.625 13.494 1.00 89.06 222 TYR A O 1
ATOM 1811 N N . LEU A 1 223 ? -32.660 5.361 14.714 1.00 89.44 223 LEU A N 1
ATOM 1812 C CA . LEU A 1 223 ? -33.232 5.794 15.994 1.00 89.44 223 LEU A CA 1
ATOM 1813 C C . LEU A 1 223 ? -32.982 7.286 16.258 1.00 89.44 223 LEU A C 1
ATOM 1815 O O . LEU A 1 223 ? -33.885 7.992 16.715 1.00 89.44 223 LEU A O 1
ATOM 1819 N N . HIS A 1 224 ? -31.784 7.779 15.949 1.00 89.75 224 HIS A N 1
ATOM 1820 C CA . HIS A 1 224 ? -31.372 9.148 16.256 1.00 89.75 224 HIS A CA 1
ATOM 1821 C C . HIS A 1 224 ? -31.896 10.173 15.247 1.00 89.75 224 HIS A C 1
ATOM 1823 O O . HIS A 1 224 ? -32.331 11.250 15.651 1.00 89.75 224 HIS A O 1
ATOM 1829 N N . ASN A 1 225 ? -31.880 9.844 13.957 1.00 86.25 225 ASN A N 1
ATOM 1830 C CA . ASN A 1 225 ? -32.152 10.782 12.864 1.00 86.25 225 ASN A CA 1
ATOM 1831 C C . ASN A 1 225 ? -33.356 10.377 12.002 1.00 86.25 225 ASN A C 1
ATOM 1833 O O . ASN A 1 225 ? -34.017 11.241 11.434 1.00 86.25 225 ASN A O 1
ATOM 1837 N N . GLY A 1 226 ? -33.646 9.078 11.894 1.00 84.75 226 GLY A N 1
ATOM 1838 C CA . GLY A 1 226 ? -34.722 8.548 11.048 1.00 84.75 226 GLY A CA 1
ATOM 1839 C C . GLY A 1 226 ? -36.084 8.393 11.734 1.00 84.75 226 GLY A C 1
ATOM 1840 O O . GLY A 1 226 ? -37.085 8.184 11.050 1.00 84.75 226 GLY A O 1
ATOM 1841 N N . SER A 1 227 ? -36.142 8.475 13.066 1.00 87.00 227 SER A N 1
ATOM 1842 C CA . SER A 1 227 ? -37.363 8.262 13.846 1.00 87.00 227 SER A CA 1
ATOM 1843 C C . SER A 1 227 ? -37.941 9.569 14.384 1.00 87.00 227 SER A C 1
ATOM 1845 O O . SER A 1 227 ? -37.214 10.439 14.862 1.00 87.00 227 SER A O 1
ATOM 1847 N N . GLU A 1 228 ? -39.270 9.694 14.343 1.00 86.12 228 GLU A N 1
ATOM 1848 C CA . GLU A 1 228 ? -39.989 10.840 14.897 1.00 86.12 228 GLU A CA 1
ATOM 1849 C C . GLU A 1 228 ? -41.075 10.364 15.881 1.00 86.12 228 GLU A C 1
ATOM 1851 O O . GLU A 1 228 ? -42.013 9.666 15.482 1.00 86.12 228 GLU A O 1
ATOM 1856 N N . PRO A 1 229 ? -40.968 10.695 17.184 1.00 85.38 229 PRO A N 1
ATOM 1857 C CA . PRO A 1 229 ? -39.894 11.467 17.827 1.00 85.38 229 PRO A CA 1
ATOM 1858 C C . PRO A 1 229 ? -38.574 10.680 17.950 1.00 85.38 229 PRO A C 1
ATOM 1860 O O . PRO A 1 229 ? -38.623 9.471 18.176 1.00 85.38 229 PRO A O 1
ATOM 1863 N N . LYS A 1 230 ? -37.425 11.382 17.904 1.00 89.94 230 LYS A N 1
ATOM 1864 C CA . LYS A 1 230 ? -36.064 10.824 18.084 1.00 89.94 230 LYS A CA 1
ATOM 1865 C C . LYS A 1 230 ? -36.005 9.886 19.296 1.00 89.94 230 LYS A C 1
ATOM 1867 O O . LYS A 1 230 ? -36.517 10.218 20.370 1.00 89.94 230 LYS A O 1
ATOM 1872 N N . ILE A 1 231 ? -35.340 8.740 19.156 1.00 92.81 231 ILE A N 1
ATOM 1873 C CA . ILE A 1 231 ? -35.216 7.715 20.202 1.00 92.81 231 ILE A CA 1
ATOM 1874 C C . ILE A 1 231 ? -33.746 7.548 20.587 1.00 92.81 231 ILE A C 1
ATOM 1876 O O . ILE A 1 231 ? -32.921 7.256 19.737 1.00 92.81 231 ILE A O 1
ATOM 1880 N N . ILE A 1 232 ? -33.429 7.663 21.877 1.00 93.06 232 ILE A N 1
ATOM 1881 C CA . ILE A 1 232 ? -32.122 7.299 22.445 1.00 93.06 232 ILE A CA 1
ATOM 1882 C C . ILE A 1 232 ? -32.277 5.935 23.126 1.00 93.06 232 ILE A C 1
ATOM 1884 O O . ILE A 1 232 ? -33.164 5.771 23.970 1.00 93.06 232 ILE A O 1
ATOM 1888 N N . HIS A 1 233 ? -31.456 4.949 22.765 1.00 94.06 233 HIS A N 1
ATOM 1889 C CA . HIS A 1 233 ? -31.569 3.570 23.248 1.00 94.06 233 HIS A CA 1
ATOM 1890 C C . HIS A 1 233 ? -31.174 3.435 24.720 1.00 94.06 233 HIS A C 1
ATOM 1892 O O . HIS A 1 233 ? -31.887 2.781 25.484 1.00 94.06 233 HIS A O 1
ATOM 1898 N N . ARG A 1 234 ? -30.064 4.073 25.123 1.00 92.25 234 ARG A N 1
ATOM 1899 C CA . ARG A 1 234 ? -29.549 4.200 26.501 1.00 92.25 234 ARG A CA 1
ATOM 1900 C C . ARG A 1 234 ? -29.029 2.912 27.155 1.00 92.25 234 ARG A C 1
ATOM 1902 O O . ARG A 1 234 ? -28.650 2.916 28.322 1.00 92.25 234 ARG A O 1
ATOM 1909 N N . ASP A 1 235 ? -29.017 1.802 26.428 1.00 91.00 235 ASP A N 1
ATOM 1910 C CA . ASP A 1 235 ? -28.512 0.514 26.931 1.00 91.00 235 ASP A CA 1
ATOM 1911 C C . ASP A 1 235 ? -27.905 -0.329 25.806 1.00 91.00 235 ASP A C 1
ATOM 1913 O O . ASP A 1 235 ? -28.150 -1.529 25.685 1.00 91.00 235 ASP A O 1
ATOM 1917 N N . VAL A 1 236 ? -27.137 0.329 24.936 1.00 87.75 236 VAL A N 1
ATOM 1918 C CA . VAL A 1 236 ? -26.379 -0.354 23.887 1.00 87.75 236 VAL A CA 1
ATOM 1919 C C . VAL A 1 236 ? -25.272 -1.174 24.551 1.00 87.75 236 VAL A C 1
ATOM 1921 O O . VAL A 1 236 ? -24.423 -0.639 25.260 1.00 87.75 236 VAL A O 1
ATOM 1924 N N . LYS A 1 237 ? -25.295 -2.489 24.338 1.00 82.00 237 LYS A N 1
ATOM 1925 C CA . LYS A 1 237 ? -24.294 -3.443 24.833 1.00 82.00 237 LYS A CA 1
ATOM 1926 C C . LYS A 1 237 ? -24.301 -4.691 23.966 1.00 82.00 237 LYS A C 1
ATOM 1928 O O . LYS A 1 237 ? -25.300 -4.978 23.308 1.00 82.00 237 LYS A O 1
ATOM 1933 N N . SER A 1 238 ? -23.229 -5.471 24.024 1.00 77.75 238 SER A N 1
ATOM 1934 C CA . SER A 1 238 ? -23.056 -6.651 23.171 1.00 77.75 238 SER A CA 1
ATOM 1935 C C . SER A 1 238 ? -24.183 -7.677 23.321 1.00 77.75 238 SER A C 1
ATOM 1937 O O . SER A 1 238 ? -24.639 -8.228 22.328 1.00 77.75 238 SER A O 1
ATOM 1939 N N . SER A 1 239 ? -24.717 -7.880 24.531 1.00 77.81 239 SER A N 1
ATOM 1940 C CA . SER A 1 239 ? -25.853 -8.790 24.755 1.00 77.81 239 SER A CA 1
ATOM 1941 C C . SER A 1 239 ? -27.204 -8.273 24.249 1.00 77.81 239 SER A C 1
ATOM 1943 O O . SER A 1 239 ? -28.134 -9.065 24.129 1.00 77.81 239 SER A O 1
ATOM 1945 N N . ASN A 1 240 ? -27.308 -6.979 23.932 1.00 85.38 240 ASN A N 1
ATOM 1946 C CA . ASN A 1 240 ? -28.502 -6.366 23.349 1.00 85.38 240 ASN A CA 1
ATOM 1947 C C . ASN A 1 240 ? -28.420 -6.260 21.817 1.00 85.38 240 ASN A C 1
ATOM 1949 O O . ASN A 1 240 ? -29.383 -5.824 21.189 1.00 85.38 240 ASN A O 1
ATOM 1953 N N . ILE A 1 241 ? -27.312 -6.681 21.201 1.00 83.62 241 ILE A N 1
ATOM 1954 C CA . ILE A 1 241 ? -27.180 -6.815 19.748 1.00 83.62 241 ILE A CA 1
ATOM 1955 C C . ILE A 1 241 ? -27.327 -8.300 19.416 1.00 83.62 241 ILE A C 1
ATOM 1957 O O . ILE A 1 241 ? -26.411 -9.097 19.603 1.00 83.62 241 ILE A O 1
ATOM 1961 N N . LEU A 1 242 ? -28.522 -8.681 18.974 1.00 77.56 242 LEU A N 1
ATOM 1962 C CA . LEU A 1 242 ? -28.870 -10.062 18.656 1.00 77.56 242 LEU A CA 1
ATOM 1963 C C . LEU A 1 242 ? -28.509 -10.383 17.212 1.00 77.56 242 LEU A C 1
ATOM 1965 O O . LEU A 1 242 ? -28.560 -9.505 16.356 1.00 77.56 242 LEU A O 1
ATOM 1969 N N . LEU A 1 243 ? -28.221 -11.651 16.938 1.00 73.44 243 LEU A N 1
ATOM 1970 C CA . LEU A 1 243 ? -27.986 -12.160 15.590 1.00 73.44 243 LEU A CA 1
ATOM 1971 C C . LEU A 1 243 ? -29.104 -13.135 15.226 1.00 73.44 243 LEU A C 1
ATOM 1973 O O . LEU A 1 243 ? -29.478 -13.976 16.048 1.00 73.44 243 LEU A O 1
ATOM 1977 N N . ASP A 1 244 ? -29.656 -13.012 14.020 1.00 71.50 244 ASP A N 1
ATOM 1978 C CA . ASP A 1 244 ? -30.590 -14.007 13.487 1.00 71.50 244 ASP A CA 1
ATOM 1979 C C . ASP A 1 244 ? -29.869 -15.167 12.774 1.00 71.50 244 ASP A C 1
ATOM 1981 O O . ASP A 1 244 ? -28.643 -15.258 12.788 1.00 71.50 244 ASP A O 1
ATOM 1985 N N . ALA A 1 245 ? -30.635 -16.110 12.213 1.00 71.94 245 ALA A N 1
ATOM 1986 C CA . ALA A 1 245 ? -30.093 -17.320 11.584 1.00 71.94 245 ALA A CA 1
ATOM 1987 C C . ALA A 1 245 ? -29.206 -17.027 10.361 1.00 71.94 245 ALA A C 1
ATOM 1989 O O . ALA A 1 245 ? -28.312 -17.815 10.060 1.00 71.94 245 ALA A O 1
ATOM 1990 N N . ASP A 1 246 ? -29.429 -15.885 9.710 1.00 71.06 246 ASP A N 1
ATOM 1991 C CA . ASP A 1 246 ? -28.646 -15.395 8.575 1.00 71.06 246 ASP A CA 1
ATOM 1992 C C . ASP A 1 246 ? -27.511 -14.462 9.036 1.00 71.06 246 ASP A C 1
ATOM 1994 O O . ASP A 1 246 ? -26.875 -13.793 8.228 1.00 71.06 246 ASP A O 1
ATOM 1998 N N . MET A 1 247 ? -27.252 -14.425 10.348 1.00 62.75 247 MET A N 1
ATOM 1999 C CA . MET A 1 247 ? -26.233 -13.613 11.003 1.00 62.75 247 MET A CA 1
ATOM 2000 C C . MET A 1 247 ? -26.407 -12.104 10.812 1.00 62.75 247 MET A C 1
ATOM 2002 O O . MET A 1 247 ? -25.419 -11.381 10.877 1.00 62.75 247 MET A O 1
ATOM 2006 N N . ASN A 1 248 ? -27.639 -11.611 10.646 1.00 68.12 248 ASN A N 1
ATOM 2007 C CA . ASN A 1 248 ? -27.911 -10.175 10.629 1.00 68.12 248 ASN A CA 1
ATOM 2008 C C . ASN A 1 248 ? -28.088 -9.630 12.050 1.00 68.12 248 ASN A C 1
ATOM 2010 O O . ASN A 1 248 ? -28.904 -10.139 12.827 1.00 68.12 248 ASN A O 1
ATOM 2014 N N . ALA A 1 249 ? -27.380 -8.544 12.366 1.00 74.31 249 ALA A N 1
ATOM 2015 C CA . ALA A 1 249 ? -27.514 -7.860 13.645 1.00 74.31 249 ALA A CA 1
ATOM 2016 C C . ALA A 1 249 ? -28.847 -7.125 13.792 1.00 74.31 249 ALA A C 1
ATOM 2018 O O . ALA A 1 249 ? -29.298 -6.401 12.904 1.00 74.31 249 ALA A O 1
ATOM 2019 N N . LYS A 1 250 ? -29.446 -7.263 14.975 1.00 79.06 250 LYS A N 1
ATOM 2020 C CA . LYS A 1 250 ? -30.666 -6.577 15.396 1.00 79.06 250 LYS A CA 1
ATOM 2021 C C . LYS A 1 250 ? -30.476 -6.022 16.796 1.00 79.06 250 LYS A C 1
ATOM 2023 O O . LYS A 1 250 ? -30.229 -6.766 17.744 1.00 79.06 250 LYS A O 1
ATOM 2028 N N . VAL A 1 251 ? -30.620 -4.709 16.926 1.00 85.69 251 VAL A N 1
ATOM 2029 C CA . VAL A 1 251 ? -30.613 -4.039 18.228 1.00 85.69 251 VAL A CA 1
ATOM 2030 C C . VAL A 1 251 ? -31.907 -4.385 18.972 1.00 85.69 251 VAL A C 1
ATOM 2032 O O . VAL A 1 251 ? -32.994 -4.377 18.392 1.00 85.69 251 VAL A O 1
ATOM 2035 N N . SER A 1 252 ? -31.786 -4.727 20.250 1.00 83.75 252 SER A N 1
ATOM 2036 C CA . SER A 1 252 ? -32.869 -5.222 21.101 1.00 83.75 252 SER A CA 1
ATOM 2037 C C . SER A 1 252 ? -32.848 -4.565 22.485 1.00 83.75 252 SER A C 1
ATOM 2039 O O . SER A 1 252 ? -31.897 -3.882 22.840 1.00 83.75 252 SER A O 1
ATOM 2041 N N . ASP A 1 253 ? -33.898 -4.807 23.275 1.00 87.06 253 ASP A N 1
ATOM 2042 C CA . ASP A 1 253 ? -34.069 -4.289 24.642 1.00 87.06 253 ASP A CA 1
ATOM 2043 C C . ASP A 1 253 ? -34.170 -2.754 24.757 1.00 87.06 253 ASP A C 1
ATOM 2045 O O . ASP A 1 253 ? -33.360 -2.050 25.357 1.00 87.06 253 ASP A O 1
ATOM 2049 N N . PHE A 1 254 ? -35.282 -2.230 24.242 1.00 90.62 254 PHE A N 1
ATOM 2050 C CA . PHE A 1 254 ? -35.658 -0.819 24.345 1.00 90.62 254 PHE A CA 1
ATOM 2051 C C . PHE A 1 254 ? -36.282 -0.446 25.703 1.00 90.62 254 PHE A C 1
ATOM 2053 O O . PHE A 1 254 ? -36.876 0.629 25.829 1.00 90.62 254 PHE A O 1
ATOM 2060 N N . GLY A 1 255 ? -36.175 -1.294 26.735 1.00 88.44 255 GLY A N 1
ATOM 2061 C CA . GLY A 1 255 ? -36.814 -1.073 28.039 1.00 88.44 255 GLY A CA 1
ATOM 2062 C C . GLY A 1 255 ? -36.327 0.182 28.776 1.00 88.44 255 GLY A C 1
ATOM 2063 O O . GLY A 1 255 ? -37.049 0.744 29.604 1.00 88.44 255 GLY A O 1
ATOM 2064 N N . LEU A 1 256 ? -35.120 0.656 28.449 1.00 89.31 256 LEU A N 1
ATOM 2065 C CA . LEU A 1 256 ? -34.525 1.883 28.994 1.00 89.31 256 LEU A CA 1
ATOM 2066 C C . LEU A 1 256 ? -34.570 3.075 28.031 1.00 89.31 256 LEU A C 1
ATOM 2068 O O . LEU A 1 256 ? -34.197 4.189 28.428 1.00 89.31 256 LEU A O 1
ATOM 2072 N N . SER A 1 257 ? -35.063 2.851 26.811 1.00 92.12 257 SER A N 1
ATOM 2073 C CA . SER A 1 257 ? -35.064 3.849 25.748 1.00 92.12 257 SER A CA 1
ATOM 2074 C C . SER A 1 257 ? -35.870 5.090 26.120 1.00 92.12 257 SER A C 1
ATOM 2076 O O . SER A 1 257 ? -36.803 5.071 26.935 1.00 92.12 257 SER A O 1
ATOM 2078 N N . LYS A 1 258 ? -35.483 6.217 25.529 1.00 92.06 258 LYS A N 1
ATOM 2079 C CA . LYS A 1 258 ? -36.078 7.516 25.808 1.00 92.06 258 LYS A CA 1
ATOM 2080 C C . LYS A 1 258 ? -36.402 8.235 24.508 1.00 92.06 258 LYS A C 1
ATOM 2082 O O . LYS A 1 258 ? -35.536 8.427 23.665 1.00 92.06 258 LYS A O 1
ATOM 2087 N N . ARG A 1 259 ? -37.660 8.658 24.376 1.00 90.12 259 ARG A N 1
ATOM 2088 C CA . ARG A 1 259 ? -38.104 9.539 23.291 1.00 90.12 259 ARG A CA 1
ATOM 2089 C C . ARG A 1 259 ? -37.748 10.982 23.624 1.00 90.12 259 ARG A C 1
ATOM 2091 O O . ARG A 1 259 ? -38.036 11.440 24.733 1.00 90.12 259 ARG A O 1
ATOM 2098 N N . VAL A 1 260 ? -37.172 11.685 22.663 1.00 86.06 260 VAL A N 1
ATOM 2099 C CA . VAL A 1 260 ? -36.897 13.118 22.731 1.00 86.06 260 VAL A CA 1
ATOM 2100 C C . VAL A 1 260 ? -38.132 13.839 22.195 1.00 86.06 260 VAL A C 1
ATOM 2102 O O . VAL A 1 260 ? -38.385 13.869 20.998 1.00 86.06 260 VAL A O 1
ATOM 2105 N N . THR A 1 261 ? -38.971 14.343 23.100 1.00 76.62 261 THR A N 1
ATOM 2106 C CA . THR A 1 261 ? -40.287 14.917 22.758 1.00 76.62 261 THR A CA 1
ATOM 2107 C C . THR A 1 261 ? -40.238 16.389 22.351 1.00 76.62 261 THR A C 1
ATOM 2109 O O . THR A 1 261 ? -41.246 16.925 21.907 1.00 76.62 261 THR A O 1
ATOM 2112 N N . GLN A 1 262 ? -39.102 17.058 22.544 1.00 75.75 262 GLN A N 1
ATOM 2113 C CA . GLN A 1 262 ? -38.876 18.447 22.144 1.00 75.75 262 GLN A CA 1
ATOM 2114 C C . GLN A 1 262 ? -37.866 18.451 20.997 1.00 75.75 262 GLN A C 1
ATOM 2116 O O . GLN A 1 262 ? -36.735 18.014 21.195 1.00 75.75 262 GLN A O 1
ATOM 2121 N N . SER A 1 263 ? -38.276 18.929 19.819 1.00 63.28 263 SER A N 1
ATOM 2122 C CA . SER A 1 263 ? -37.448 18.947 18.602 1.00 63.28 263 SER A CA 1
ATOM 2123 C C . SER A 1 263 ? -36.142 19.729 18.771 1.00 63.28 263 SER A C 1
ATOM 2125 O O . SER A 1 263 ? -35.135 19.356 18.179 1.00 63.28 263 SER A O 1
ATOM 2127 N N . ASP A 1 264 ? -36.144 20.755 19.629 1.00 71.12 264 ASP A N 1
ATOM 2128 C CA . ASP A 1 264 ? -35.016 21.680 19.815 1.00 71.12 264 ASP A CA 1
ATOM 2129 C C . ASP A 1 264 ? -34.178 21.366 21.069 1.00 71.12 264 ASP A C 1
ATOM 2131 O O . ASP A 1 264 ? -33.278 22.124 21.440 1.00 71.12 264 ASP A O 1
ATOM 2135 N N . ALA A 1 265 ? -34.480 20.273 21.775 1.00 73.00 265 ALA A N 1
ATOM 2136 C CA . ALA A 1 265 ? -33.748 19.910 22.981 1.00 73.00 265 ALA A CA 1
ATOM 2137 C C . ALA A 1 265 ? -32.350 19.377 22.631 1.00 73.00 265 ALA A C 1
ATOM 2139 O O . ALA A 1 265 ? -32.210 18.376 21.931 1.00 73.00 265 ALA A O 1
ATOM 2140 N N . THR A 1 266 ? -31.311 20.011 23.182 1.00 80.69 266 THR A N 1
ATOM 2141 C CA . THR A 1 266 ? -29.915 19.559 23.034 1.00 80.69 266 THR A CA 1
ATOM 2142 C C . THR A 1 266 ? -29.603 18.309 23.856 1.00 80.69 266 THR A C 1
ATOM 2144 O O . THR A 1 266 ? -28.638 17.610 23.569 1.00 80.69 266 THR A O 1
ATOM 2147 N N . HIS A 1 267 ? -30.408 18.027 24.884 1.00 83.94 267 HIS A N 1
ATOM 2148 C CA . HIS A 1 267 ? -30.266 16.880 25.776 1.00 83.94 267 HIS A CA 1
ATOM 2149 C C . HIS A 1 267 ? -31.592 16.553 26.474 1.00 83.94 267 HIS A C 1
ATOM 2151 O O . HIS A 1 267 ? -32.510 17.373 26.538 1.00 83.94 267 HIS A O 1
ATOM 2157 N N . VAL A 1 268 ? -31.676 15.357 27.057 1.00 86.38 268 VAL A N 1
ATOM 2158 C CA . VAL A 1 268 ? -32.769 14.936 27.938 1.00 86.38 268 VAL A CA 1
ATOM 2159 C C . VAL A 1 268 ? -32.245 14.789 29.363 1.00 86.38 268 VAL A C 1
ATOM 2161 O O . VAL A 1 268 ? -31.519 13.846 29.670 1.00 86.38 268 VAL A O 1
ATOM 2164 N N . SER A 1 269 ? -32.658 15.678 30.266 1.00 88.38 269 SER A N 1
ATOM 2165 C CA . SER A 1 269 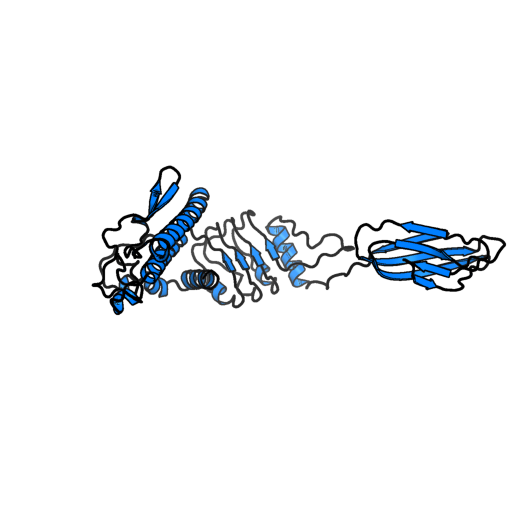? -32.336 15.561 31.695 1.00 88.38 269 SER A CA 1
ATOM 2166 C C . SER A 1 269 ? -33.117 14.409 32.327 1.00 88.38 269 SER A C 1
ATOM 2168 O O . SER A 1 269 ? -34.349 14.429 32.402 1.00 88.38 269 SER A O 1
ATOM 2170 N N . THR A 1 270 ? -32.419 13.358 32.759 1.00 86.75 270 THR A N 1
ATOM 2171 C CA . THR A 1 270 ? -33.058 12.154 33.304 1.00 86.75 270 THR A CA 1
ATOM 2172 C C . THR A 1 270 ? -32.137 11.400 34.260 1.00 86.75 270 THR A C 1
ATOM 2174 O O . THR A 1 270 ? -30.928 11.357 34.060 1.00 86.75 270 THR A O 1
ATOM 2177 N N . VAL A 1 271 ? -32.726 10.745 35.271 1.00 89.06 271 VAL A N 1
ATOM 2178 C CA . VAL A 1 271 ? -32.010 9.870 36.222 1.00 89.06 271 VAL A CA 1
ATOM 2179 C C . VAL A 1 271 ? -31.112 8.899 35.472 1.00 89.06 271 VAL A C 1
ATOM 2181 O O . VAL A 1 271 ? -31.575 8.273 34.531 1.00 89.06 271 VAL A O 1
ATOM 2184 N N . VAL A 1 272 ? -29.864 8.723 35.885 1.00 88.50 272 VAL A N 1
ATOM 2185 C CA . VAL A 1 272 ? -28.933 7.818 35.203 1.00 88.50 272 VAL A CA 1
ATOM 2186 C C . VAL A 1 272 ? -29.468 6.379 35.163 1.00 88.50 272 VAL A C 1
ATOM 2188 O O . VAL A 1 272 ? -29.829 5.814 36.195 1.00 88.50 272 VAL A O 1
ATOM 2191 N N . LYS A 1 273 ? -29.539 5.787 33.964 1.00 88.31 273 LYS A N 1
ATOM 2192 C CA . LYS A 1 273 ? -29.860 4.365 33.740 1.00 88.31 273 LYS A CA 1
ATOM 2193 C C . LYS A 1 273 ? -29.010 3.817 32.597 1.00 88.31 273 LYS A C 1
ATOM 2195 O O . LYS A 1 273 ? -28.747 4.556 31.658 1.00 88.31 273 LYS A O 1
ATOM 2200 N N . GLY A 1 274 ? -28.646 2.542 32.681 1.00 87.56 274 GLY A N 1
ATOM 2201 C CA . GLY A 1 274 ? -27.862 1.815 31.681 1.00 87.56 274 GLY A CA 1
ATOM 2202 C C . GLY A 1 274 ? -26.981 0.757 32.346 1.00 87.56 274 GLY A C 1
ATOM 2203 O O . GLY A 1 274 ? -26.936 0.656 33.577 1.00 87.56 274 GLY A O 1
ATOM 2204 N N . THR A 1 275 ? -26.287 -0.040 31.540 1.00 84.81 275 THR A N 1
ATOM 2205 C CA . THR A 1 275 ? -25.395 -1.100 32.025 1.00 84.81 275 THR A CA 1
ATOM 2206 C C . THR A 1 275 ? -23.997 -0.562 32.364 1.00 84.81 275 THR A C 1
ATOM 2208 O O . THR A 1 275 ? -23.355 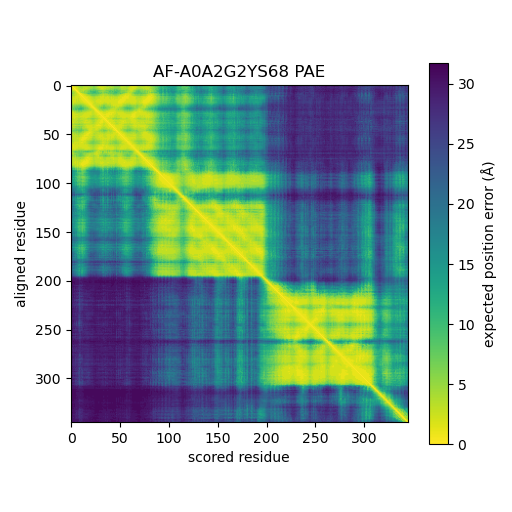0.117 31.560 1.00 84.81 275 THR A O 1
ATOM 2211 N N . ALA A 1 276 ? -23.491 -0.890 33.559 1.00 77.00 276 ALA A N 1
ATOM 2212 C CA . ALA A 1 276 ? -22.144 -0.509 33.991 1.00 77.00 276 ALA A CA 1
ATOM 2213 C C . ALA A 1 276 ? -21.065 -1.069 33.041 1.00 77.00 276 ALA A C 1
ATOM 2215 O O . ALA A 1 276 ? -21.129 -2.227 32.634 1.00 77.00 276 ALA A O 1
ATOM 2216 N N . GLY A 1 277 ? -20.077 -0.241 32.691 1.00 73.88 277 GLY A N 1
ATOM 2217 C CA . GLY A 1 277 ? -19.021 -0.566 31.722 1.00 73.88 277 GLY A CA 1
ATOM 2218 C C . GLY A 1 277 ? -19.272 -0.034 30.307 1.00 73.88 277 GLY A C 1
ATOM 2219 O O . GLY A 1 277 ? -18.305 0.290 29.630 1.00 73.88 277 GLY A O 1
ATOM 2220 N N . TYR A 1 278 ? -20.536 0.144 29.904 1.00 76.81 278 TYR A N 1
ATOM 2221 C CA . TYR A 1 278 ? -20.929 0.752 28.617 1.00 76.81 278 TYR A CA 1
ATOM 2222 C C . TYR A 1 278 ? -21.450 2.183 28.781 1.00 76.81 278 TYR A C 1
ATOM 2224 O O . TYR A 1 278 ? -21.691 2.877 27.799 1.00 76.81 278 TYR A O 1
ATOM 2232 N N . LEU A 1 279 ? -21.667 2.614 30.022 1.00 81.62 279 LEU A N 1
ATOM 2233 C CA . LEU A 1 279 ? -22.319 3.873 30.342 1.00 81.62 279 LEU A CA 1
ATOM 2234 C C . LEU A 1 279 ? -21.423 5.076 30.020 1.00 81.62 279 LEU A C 1
ATOM 2236 O O . LEU A 1 279 ? -20.292 5.150 30.497 1.00 81.62 279 LEU A O 1
ATOM 2240 N N . ASP A 1 280 ? -21.975 6.026 29.269 1.00 83.31 280 ASP A N 1
ATOM 2241 C CA . ASP A 1 280 ? -21.341 7.306 28.961 1.00 83.31 280 ASP A CA 1
ATOM 2242 C C . ASP A 1 280 ? -20.991 8.081 30.252 1.00 83.31 280 ASP A C 1
ATOM 2244 O O . ASP A 1 280 ? -21.885 8.361 31.063 1.00 83.31 280 ASP A O 1
ATOM 2248 N N . PRO A 1 281 ? -19.704 8.418 30.476 1.00 78.44 281 PRO A N 1
ATOM 2249 C CA . PRO A 1 281 ? -19.270 9.136 31.667 1.00 78.44 281 PRO A CA 1
ATOM 2250 C C . PRO A 1 281 ? -19.834 10.559 31.733 1.00 78.44 281 PRO A C 1
ATOM 2252 O O . PRO A 1 281 ? -20.122 11.035 32.831 1.00 78.44 281 PRO A O 1
ATOM 2255 N N . GLU A 1 282 ? -20.035 11.230 30.596 1.00 81.38 282 GLU A N 1
ATOM 2256 C CA . GLU A 1 282 ? -20.608 12.575 30.568 1.00 81.38 282 GLU A CA 1
ATOM 2257 C C . GLU A 1 282 ? -22.072 12.527 31.001 1.00 81.38 282 GLU A C 1
ATOM 2259 O O . GLU A 1 282 ? -22.469 13.256 31.914 1.00 81.38 282 GLU A O 1
ATOM 2264 N N . TYR A 1 283 ? -22.852 11.597 30.448 1.00 87.56 283 TYR A N 1
ATOM 2265 C CA . TYR A 1 283 ? -24.216 11.337 30.904 1.00 87.56 283 TYR A CA 1
ATOM 2266 C C . TYR A 1 283 ? -24.277 10.952 32.391 1.00 87.56 283 TYR A C 1
ATOM 2268 O O . TYR A 1 283 ? -25.134 11.451 33.125 1.00 87.56 283 TYR A O 1
ATOM 2276 N N . TYR A 1 284 ? -23.364 10.099 32.865 1.00 84.31 284 TYR A N 1
ATOM 2277 C CA . TYR A 1 284 ? -23.308 9.692 34.271 1.00 84.31 284 TYR A CA 1
ATOM 2278 C C . TYR A 1 284 ? -23.094 10.890 35.211 1.00 84.31 284 TYR A C 1
ATOM 2280 O O . TYR A 1 284 ? -23.775 11.008 36.231 1.00 84.31 284 TYR A O 1
ATOM 2288 N N . SER A 1 285 ? -22.172 11.789 34.862 1.00 82.88 285 SER A N 1
ATOM 2289 C CA . SER A 1 285 ? -21.818 12.943 35.692 1.00 82.88 285 SER A CA 1
ATOM 2290 C C . SER A 1 285 ? -22.824 14.088 35.601 1.00 82.88 285 SER A C 1
ATOM 2292 O O . SER A 1 285 ? -23.125 14.721 36.612 1.00 82.88 285 SER A O 1
ATOM 2294 N N . THR A 1 286 ? -23.344 14.369 34.407 1.00 88.69 286 THR A N 1
ATOM 2295 C CA . THR A 1 286 ? -24.192 15.546 34.146 1.00 88.69 286 THR A CA 1
ATOM 2296 C C . THR A 1 286 ? -25.687 15.246 34.240 1.00 88.69 286 THR A C 1
ATOM 2298 O O . THR A 1 286 ? -26.488 16.168 34.374 1.00 88.69 286 THR A O 1
ATOM 2301 N N . GLN A 1 287 ? -26.078 13.966 34.175 1.00 90.00 287 GLN A N 1
ATOM 2302 C CA . GLN A 1 287 ? -27.467 13.507 34.017 1.00 90.00 287 GLN A CA 1
ATOM 2303 C C . GLN A 1 287 ? -28.142 14.005 32.725 1.00 90.00 287 GLN A C 1
ATOM 2305 O O . GLN A 1 287 ? -29.371 13.938 32.596 1.00 90.00 287 GLN A O 1
ATOM 2310 N N . GLN A 1 288 ? -27.349 14.484 31.763 1.00 91.88 288 GLN A N 1
ATOM 2311 C CA . GLN A 1 288 ? -27.802 14.944 30.456 1.00 91.88 288 GLN A CA 1
ATOM 2312 C C . GLN A 1 288 ? -27.634 13.815 29.442 1.00 91.88 288 GLN A C 1
ATOM 2314 O O . GLN A 1 288 ? -26.522 13.457 29.070 1.00 91.88 288 GLN A O 1
ATOM 2319 N N . LEU A 1 289 ? -28.746 13.207 29.032 1.00 91.19 289 LEU A N 1
ATOM 2320 C CA . LEU A 1 289 ? -28.740 12.128 28.048 1.00 91.19 289 LEU A CA 1
ATOM 2321 C C . LEU A 1 289 ? -28.803 12.707 26.632 1.00 91.19 289 LEU A C 1
ATOM 2323 O O . LEU A 1 289 ? -29.700 13.500 26.338 1.00 91.19 289 LEU A O 1
ATOM 2327 N N . THR A 1 290 ? -27.912 12.268 25.748 1.00 89.81 290 THR A N 1
ATOM 2328 C CA . THR A 1 290 ? -27.890 12.664 24.328 1.00 89.81 290 THR A CA 1
ATOM 2329 C C . THR A 1 290 ? -27.767 11.434 23.430 1.00 89.81 290 THR A C 1
ATOM 2331 O O . THR A 1 290 ? -27.521 10.328 23.914 1.00 89.81 290 THR A O 1
ATOM 2334 N N . GLU A 1 291 ? -27.915 11.594 22.111 1.00 88.06 291 GLU A N 1
ATOM 2335 C CA . GLU A 1 291 ? -27.619 10.499 21.179 1.00 88.06 291 GLU A CA 1
ATOM 2336 C C . GLU A 1 291 ? -26.147 10.057 21.232 1.00 88.06 291 GLU A C 1
ATOM 2338 O O . GLU A 1 291 ? -25.835 8.894 20.979 1.00 88.06 291 GLU A O 1
ATOM 2343 N N . LYS A 1 292 ? -25.237 10.957 21.636 1.00 86.69 292 LYS A N 1
ATOM 2344 C CA . LYS A 1 292 ? -23.808 10.656 21.794 1.00 86.69 292 LYS A CA 1
ATOM 2345 C C . LYS A 1 292 ? -23.544 9.632 22.892 1.00 86.69 292 LYS A C 1
ATOM 2347 O O . LYS A 1 292 ? -22.564 8.897 22.794 1.00 86.69 292 LYS A O 1
ATOM 2352 N N . SER A 1 293 ? -24.445 9.503 23.863 1.00 87.12 293 SER A N 1
ATOM 2353 C CA . SER A 1 293 ? -24.345 8.466 24.888 1.00 87.12 293 SER A CA 1
ATOM 2354 C C . SER A 1 293 ? -24.455 7.054 24.292 1.00 87.12 293 SER A C 1
ATOM 2356 O O . SER A 1 293 ? -23.691 6.175 24.683 1.00 87.12 293 SER A O 1
ATOM 2358 N N . ASP A 1 294 ? -25.321 6.837 23.291 1.00 87.31 294 ASP A N 1
ATOM 2359 C CA . ASP A 1 294 ? -25.399 5.553 22.570 1.00 87.31 294 ASP A CA 1
ATOM 2360 C C . ASP A 1 294 ? -24.145 5.304 21.717 1.00 87.31 294 ASP A C 1
ATOM 2362 O O . ASP A 1 294 ? -23.680 4.168 21.622 1.00 87.31 294 ASP A O 1
ATOM 2366 N N . ILE A 1 295 ? -23.573 6.364 21.128 1.00 85.00 295 ILE A N 1
ATOM 2367 C CA . ILE A 1 295 ? -22.324 6.284 20.352 1.00 85.00 295 ILE A CA 1
ATOM 2368 C C . ILE A 1 295 ? -21.157 5.850 21.245 1.00 85.00 295 ILE A C 1
ATOM 2370 O O . ILE A 1 295 ? -20.379 4.980 20.855 1.00 85.00 295 ILE A O 1
ATOM 2374 N N . TYR A 1 296 ? -21.058 6.397 22.460 1.00 81.75 296 TYR A N 1
ATOM 2375 C CA . TYR A 1 296 ? -20.058 5.969 23.437 1.00 81.75 296 TYR A CA 1
ATOM 2376 C C . TYR A 1 296 ? -20.217 4.485 23.786 1.00 81.75 296 TYR A C 1
ATOM 2378 O O . TYR A 1 296 ? -19.259 3.715 23.694 1.00 81.75 296 TYR A O 1
ATOM 2386 N N . SER A 1 297 ? -21.435 4.062 24.138 1.00 82.12 297 SER A N 1
ATOM 2387 C CA . SER A 1 297 ? -21.730 2.666 24.473 1.00 82.12 297 SER A CA 1
ATOM 2388 C C . SER A 1 297 ? -21.414 1.711 23.317 1.00 82.12 297 SER A C 1
ATOM 2390 O O . SER A 1 297 ? -20.842 0.642 23.534 1.00 82.12 297 SER A O 1
ATOM 2392 N N . PHE A 1 298 ? -21.709 2.111 22.077 1.00 80.56 298 PHE A N 1
ATOM 2393 C CA . PHE A 1 298 ? -21.332 1.363 20.879 1.00 80.56 298 PHE A CA 1
ATOM 2394 C C . PHE A 1 298 ? -19.808 1.303 20.674 1.00 80.56 298 PHE A C 1
ATOM 2396 O O . PHE A 1 298 ? -19.278 0.261 20.295 1.00 80.56 298 PHE A O 1
ATOM 2403 N N . GLY A 1 299 ? -19.077 2.371 21.005 1.00 72.69 299 GLY A N 1
ATOM 2404 C CA . GLY A 1 299 ? -17.611 2.373 21.053 1.00 72.69 299 GLY A CA 1
ATOM 2405 C C . GLY A 1 299 ? -17.041 1.324 22.015 1.00 72.69 299 GLY A C 1
ATOM 2406 O O . GLY A 1 299 ? -16.069 0.644 21.690 1.00 72.69 299 GLY A O 1
ATOM 2407 N N . VAL A 1 300 ? -17.683 1.114 23.168 1.00 71.88 300 VAL A N 1
ATOM 2408 C CA . VAL A 1 300 ? -17.301 0.040 24.101 1.00 71.88 300 VAL A CA 1
ATOM 2409 C C . VAL A 1 300 ? -17.573 -1.346 23.505 1.00 71.88 300 VAL A C 1
ATOM 2411 O O . VAL A 1 300 ? -16.725 -2.226 23.632 1.00 71.88 300 VAL A O 1
ATOM 2414 N N . VAL A 1 301 ? -18.700 -1.539 22.808 1.00 73.31 301 VAL A N 1
ATOM 2415 C CA . VAL A 1 301 ? -19.001 -2.786 22.071 1.00 73.31 301 VAL A CA 1
ATOM 2416 C C . VAL A 1 301 ? -17.945 -3.063 20.998 1.00 73.31 301 VAL A C 1
ATOM 2418 O O . VAL A 1 301 ? -17.487 -4.193 20.861 1.00 73.31 301 VAL A O 1
ATOM 2421 N N . LEU A 1 302 ? -17.508 -2.034 20.270 1.00 70.06 302 LEU A N 1
ATOM 2422 C CA . LEU A 1 302 ? -16.432 -2.146 19.283 1.00 70.06 302 LEU A CA 1
ATOM 2423 C C . LEU A 1 302 ? -15.116 -2.588 19.924 1.00 70.06 302 LEU A C 1
ATOM 2425 O O . LEU A 1 302 ? -14.462 -3.493 19.415 1.00 70.06 302 LEU A O 1
ATOM 2429 N N . ILE A 1 303 ? -14.739 -1.993 21.056 1.00 64.56 303 ILE A N 1
ATOM 2430 C CA . ILE A 1 303 ? -13.530 -2.384 21.791 1.00 64.56 303 ILE A CA 1
ATOM 2431 C C . ILE A 1 303 ? -13.650 -3.825 22.305 1.00 64.56 303 ILE A C 1
ATOM 2433 O O . ILE A 1 303 ? -12.704 -4.598 22.185 1.00 64.56 303 ILE A O 1
ATOM 2437 N N . GLU A 1 304 ? -14.808 -4.216 22.835 1.00 67.06 304 GLU A N 1
ATOM 2438 C CA . GLU A 1 304 ? -15.077 -5.586 23.284 1.00 67.06 304 GLU A CA 1
ATOM 2439 C C . GLU A 1 304 ? -14.947 -6.596 22.136 1.00 67.06 304 GLU A C 1
ATOM 2441 O O . GLU A 1 304 ? -14.306 -7.639 22.301 1.00 67.06 304 GLU A O 1
ATOM 2446 N N . LEU A 1 305 ? -15.485 -6.252 20.961 1.00 63.91 305 LEU A N 1
ATOM 2447 C CA . LEU A 1 305 ? -15.338 -7.037 19.741 1.00 63.91 305 LEU A CA 1
ATOM 2448 C C . LEU A 1 305 ? -13.881 -7.102 19.291 1.00 63.91 305 LEU A C 1
ATOM 2450 O O . LEU A 1 305 ? -13.423 -8.184 18.975 1.00 63.91 305 LEU A O 1
ATOM 2454 N N . ILE A 1 306 ? -13.125 -6.004 19.294 1.00 57.44 306 ILE A N 1
ATOM 2455 C CA . ILE A 1 306 ? -11.725 -5.992 18.836 1.00 57.44 306 ILE A CA 1
ATOM 2456 C C . ILE A 1 306 ? -10.810 -6.760 19.802 1.00 57.44 306 ILE A C 1
ATOM 2458 O O . ILE A 1 306 ? -9.907 -7.472 19.364 1.00 57.44 306 ILE A O 1
ATOM 2462 N N . CYS A 1 307 ? -11.033 -6.637 21.112 1.00 53.38 307 CYS A N 1
ATOM 2463 C CA . CYS A 1 307 ? -10.176 -7.217 22.146 1.00 53.38 307 CYS A CA 1
ATOM 2464 C C . CYS A 1 307 ? -10.559 -8.653 22.547 1.00 53.38 307 CYS A C 1
ATOM 2466 O O . CYS A 1 307 ? -9.805 -9.294 23.282 1.00 53.38 307 CYS A O 1
ATOM 2468 N N . GLY A 1 308 ? -11.726 -9.158 22.131 1.00 50.34 308 GLY A N 1
ATOM 2469 C CA . GLY A 1 308 ? -12.163 -10.537 22.392 1.00 50.34 308 GLY A CA 1
ATOM 2470 C C . GLY A 1 308 ? -12.373 -10.873 23.871 1.00 50.34 308 GLY A C 1
ATOM 2471 O O . GLY A 1 308 ? -12.377 -12.047 24.248 1.00 50.34 308 GLY A O 1
ATOM 2472 N N . ARG A 1 309 ? -12.517 -9.861 24.734 1.00 47.12 309 ARG A N 1
ATOM 2473 C CA . ARG A 1 309 ? -12.737 -10.021 26.176 1.00 47.12 309 ARG A CA 1
ATOM 2474 C C . ARG A 1 309 ? -14.019 -9.323 26.588 1.00 47.12 309 ARG A C 1
ATOM 2476 O O . ARG A 1 309 ? -14.105 -8.104 26.503 1.00 47.12 309 ARG A O 1
ATOM 2483 N N . GLY A 1 310 ? -14.964 -10.112 27.097 1.00 45.38 310 GLY A N 1
ATOM 2484 C CA . GLY A 1 310 ? -16.239 -9.600 27.580 1.00 45.38 310 GLY A CA 1
ATOM 2485 C C . GLY A 1 310 ? -16.091 -8.644 28.765 1.00 45.38 310 GLY A C 1
ATOM 2486 O O . GLY A 1 310 ? -15.211 -8.833 29.616 1.00 45.38 310 GLY A O 1
ATOM 2487 N N . SER A 1 311 ? -16.974 -7.648 28.850 1.00 39.25 311 SER A N 1
ATOM 2488 C CA . SER A 1 311 ? -17.102 -6.785 30.031 1.00 39.25 311 SER A CA 1
ATOM 2489 C C . SER A 1 311 ? -17.395 -7.647 31.269 1.00 39.25 311 SER A C 1
ATOM 2491 O O . SER A 1 311 ? -18.496 -8.169 31.449 1.00 39.25 311 SER A O 1
ATOM 2493 N N . ARG A 1 312 ? -16.387 -7.887 32.122 1.00 41.69 312 ARG A N 1
ATOM 2494 C CA . ARG A 1 312 ? -16.571 -8.681 33.347 1.00 41.69 312 ARG A CA 1
ATOM 2495 C C . ARG A 1 312 ? -17.446 -7.897 34.320 1.00 41.69 312 ARG A C 1
ATOM 2497 O O . ARG A 1 312 ? -16.997 -6.913 34.906 1.00 41.69 312 ARG A O 1
ATOM 2504 N N . SER A 1 313 ? -18.656 -8.400 34.554 1.00 36.03 313 SER A N 1
ATOM 2505 C CA . SER A 1 313 ? -19.517 -7.998 35.663 1.00 36.03 313 SER A CA 1
ATOM 2506 C C . SER A 1 313 ? -18.814 -8.303 36.991 1.00 36.03 313 SER A C 1
ATOM 2508 O O . SER A 1 313 ? -18.833 -9.434 37.487 1.00 36.03 313 SER A O 1
ATOM 2510 N N . HIS A 1 314 ? -18.143 -7.314 37.565 1.00 42.06 314 HIS A N 1
ATOM 2511 C CA . HIS A 1 314 ? -17.667 -7.361 38.944 1.00 42.06 314 HIS A CA 1
ATOM 2512 C C . HIS A 1 314 ? -18.390 -6.281 39.745 1.00 42.06 314 HIS A C 1
ATOM 2514 O O . HIS A 1 314 ? -18.801 -5.270 39.197 1.00 42.06 314 HIS A O 1
ATOM 2520 N N . SER A 1 315 ? -18.625 -6.526 41.028 1.00 34.88 315 SER A N 1
ATOM 2521 C CA . SER A 1 315 ? -19.228 -5.577 41.969 1.00 34.88 315 SER A CA 1
ATOM 2522 C C . SER A 1 315 ? -18.159 -4.603 42.494 1.00 34.88 315 SER A C 1
ATOM 2524 O O . SER A 1 315 ? -17.093 -5.055 42.905 1.00 34.88 315 SER A O 1
ATOM 2526 N N . GLY A 1 316 ? -18.425 -3.293 42.485 1.00 46.78 316 GLY A N 1
ATOM 2527 C CA . GLY A 1 316 ? -17.452 -2.198 42.666 1.00 46.78 316 GLY A CA 1
ATOM 2528 C C . GLY A 1 316 ? -18.063 -0.808 42.381 1.00 46.78 316 GLY A C 1
ATOM 2529 O O . GLY A 1 316 ? -19.270 -0.709 42.171 1.00 46.78 316 GLY A O 1
ATOM 2530 N N . SER A 1 317 ? -17.268 0.269 42.394 1.00 39.78 317 SER A N 1
ATOM 2531 C CA . SER A 1 317 ? -17.694 1.645 42.049 1.00 39.78 317 SER A CA 1
ATOM 2532 C C . SER A 1 317 ? -17.421 1.983 40.562 1.00 39.78 317 SER A C 1
ATOM 2534 O O . SER A 1 317 ? -16.533 1.374 39.971 1.00 39.78 317 SER A O 1
ATOM 2536 N N . PRO A 1 318 ? -18.116 2.950 39.927 1.00 43.78 318 PRO A N 1
ATOM 2537 C CA . PRO A 1 318 ? -17.963 3.316 38.501 1.00 43.78 318 PRO A CA 1
ATOM 2538 C C . PRO A 1 318 ? -16.532 3.573 38.013 1.00 43.78 318 PRO A C 1
ATOM 2540 O O . PRO A 1 318 ? -16.181 3.143 36.913 1.00 43.78 318 PRO A O 1
ATOM 2543 N N . ASP A 1 319 ? -15.675 4.158 38.852 1.00 41.62 319 ASP A N 1
ATOM 2544 C CA . ASP A 1 319 ? -14.253 4.364 38.538 1.00 41.62 319 ASP A CA 1
ATOM 2545 C C . ASP A 1 319 ? -13.487 3.044 38.351 1.00 41.62 319 ASP A C 1
ATOM 2547 O O . ASP A 1 319 ? -12.509 2.977 37.612 1.00 41.62 319 ASP A O 1
ATOM 2551 N N . SER A 1 320 ? -13.968 1.958 38.962 1.00 39.81 320 SER A N 1
ATOM 2552 C CA . SER A 1 320 ? -13.436 0.602 38.791 1.00 39.81 32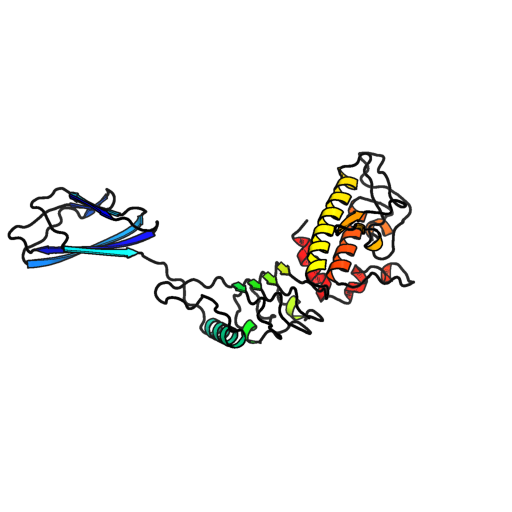0 SER A CA 1
ATOM 2553 C C . SER A 1 320 ? -14.067 -0.176 37.621 1.00 39.81 320 SER A C 1
ATOM 2555 O O . SER A 1 320 ? -13.646 -1.303 37.339 1.00 39.81 320 SER A O 1
ATOM 2557 N N . PHE A 1 321 ? -15.052 0.400 36.920 1.00 44.72 321 PHE A N 1
ATOM 2558 C CA . PHE A 1 321 ? -15.815 -0.241 35.833 1.00 44.72 321 PHE A CA 1
ATOM 2559 C C . PHE A 1 321 ? -15.605 0.348 34.459 1.00 44.72 321 PHE A C 1
ATOM 2561 O O . PHE A 1 321 ? -15.954 -0.290 33.469 1.00 44.72 321 PHE A O 1
ATOM 2568 N N . ASN A 1 322 ? -15.072 1.557 34.392 1.00 45.88 322 ASN A N 1
ATOM 2569 C CA . ASN A 1 322 ? -14.819 2.199 33.128 1.00 45.88 322 ASN A CA 1
ATOM 2570 C C . ASN A 1 322 ? -13.743 1.386 32.394 1.00 45.88 322 ASN A C 1
ATOM 2572 O O . ASN A 1 322 ? -12.582 1.389 32.811 1.00 45.88 322 ASN A O 1
ATOM 2576 N N . LEU A 1 323 ? -14.135 0.641 31.350 1.00 43.91 323 LEU A N 1
ATOM 2577 C CA . LEU A 1 323 ? -13.196 -0.139 30.543 1.00 43.91 323 LEU A CA 1
ATOM 2578 C C . LEU A 1 323 ? -12.061 0.786 30.092 1.00 43.91 323 LEU A C 1
ATOM 2580 O O . LEU A 1 323 ? -10.906 0.438 30.268 1.00 43.91 323 LEU A O 1
ATOM 2584 N N . ILE A 1 324 ? -12.376 2.018 29.682 1.00 40.31 324 ILE A N 1
ATOM 2585 C CA . ILE A 1 324 ? -11.397 3.030 29.260 1.00 40.31 324 ILE A CA 1
ATOM 2586 C C . ILE A 1 324 ? -10.410 3.399 30.387 1.00 40.31 324 ILE A C 1
ATOM 2588 O O . ILE A 1 324 ? -9.230 3.602 30.114 1.00 40.31 324 ILE A O 1
ATOM 2592 N N . LEU A 1 325 ? -10.831 3.425 31.662 1.00 35.31 325 LEU A N 1
ATOM 2593 C CA . LEU A 1 325 ? -9.927 3.684 32.800 1.00 35.31 325 LEU A CA 1
ATOM 2594 C C . LEU A 1 325 ? -9.175 2.436 33.281 1.00 35.31 325 LEU A C 1
ATOM 2596 O O . LEU A 1 325 ? -8.028 2.559 33.694 1.00 35.31 325 LEU A O 1
ATOM 2600 N N . LYS A 1 326 ? -9.756 1.234 33.195 1.00 35.69 326 LYS A N 1
ATOM 2601 C CA . LYS A 1 326 ? -9.027 -0.031 33.423 1.00 35.69 326 LYS A CA 1
ATOM 2602 C C . LYS A 1 326 ? -8.001 -0.308 32.325 1.00 35.69 326 LYS A C 1
ATOM 2604 O O . LYS A 1 326 ? -6.996 -0.967 32.576 1.00 35.69 326 LYS A O 1
ATOM 2609 N N . ILE A 1 327 ? -8.233 0.236 31.135 1.00 37.44 327 ILE A N 1
ATOM 2610 C CA . ILE A 1 327 ? -7.294 0.211 30.022 1.00 37.44 327 ILE A CA 1
ATOM 2611 C C . ILE A 1 327 ? -6.164 1.256 30.185 1.00 37.44 327 ILE A C 1
ATOM 2613 O O . ILE A 1 327 ? -5.156 1.145 29.503 1.00 37.44 327 ILE A O 1
ATOM 2617 N N . LYS A 1 328 ? -6.195 2.165 31.179 1.00 35.69 328 LYS A N 1
ATOM 2618 C CA . LYS A 1 328 ? -4.985 2.934 31.571 1.00 35.69 328 LYS A CA 1
ATOM 2619 C C . LYS A 1 328 ? -3.828 2.052 32.078 1.00 35.69 328 LYS A C 1
ATOM 2621 O O . LYS A 1 328 ? -2.738 2.557 32.284 1.00 35.69 328 LYS A O 1
ATOM 2626 N N . GLY A 1 329 ? -4.058 0.756 32.324 1.00 34.44 329 GLY A N 1
ATOM 2627 C CA . GLY A 1 329 ? -3.000 -0.240 32.563 1.00 34.44 329 GLY A CA 1
ATOM 2628 C C . GLY A 1 329 ? -2.616 -1.069 31.326 1.00 34.44 329 GLY A C 1
ATOM 2629 O O . GLY A 1 329 ? -1.845 -2.013 31.446 1.00 34.44 329 GLY A O 1
ATOM 2630 N N . PHE A 1 330 ? -3.191 -0.761 30.161 1.00 37.28 330 PHE A N 1
ATOM 2631 C CA . PHE A 1 330 ? -2.996 -1.411 28.861 1.00 37.28 330 PHE A CA 1
ATOM 2632 C C . PHE A 1 330 ? -2.743 -0.310 27.809 1.00 37.28 330 PHE A C 1
ATOM 2634 O O . PHE A 1 330 ? -3.500 -0.160 26.845 1.00 37.28 330 PHE A O 1
ATOM 2641 N N . ASP A 1 331 ? -1.683 0.480 28.018 1.00 40.16 331 ASP A N 1
ATOM 2642 C CA . ASP A 1 331 ? -1.327 1.649 27.192 1.00 40.16 331 ASP A CA 1
ATOM 2643 C C . ASP A 1 331 ? -1.228 1.321 25.690 1.00 40.16 331 ASP A C 1
ATOM 2645 O O . ASP A 1 331 ? -1.590 2.130 24.832 1.00 40.16 331 ASP A O 1
ATOM 2649 N N . SER A 1 332 ? -0.874 0.082 25.347 1.00 41.50 332 SER A N 1
ATOM 2650 C CA . SER A 1 332 ? -0.619 -0.310 23.965 1.00 41.50 332 SER A CA 1
ATOM 2651 C C . SER A 1 332 ? -1.860 -0.703 23.148 1.00 41.50 332 SER A C 1
ATOM 2653 O O . SER A 1 332 ? -1.840 -0.583 21.930 1.00 41.50 332 SER A O 1
ATOM 2655 N N . CYS A 1 333 ? -2.978 -1.115 23.760 1.00 36.59 333 CYS A N 1
ATOM 2656 C CA . CYS A 1 333 ? -4.211 -1.418 23.006 1.00 36.59 333 CYS A CA 1
ATOM 2657 C C . CYS A 1 333 ? -5.078 -0.173 22.771 1.00 36.59 333 CYS A C 1
ATOM 2659 O O . CYS A 1 333 ? -5.711 -0.050 21.722 1.00 36.59 333 CYS A O 1
ATOM 2661 N N . VAL A 1 334 ? -5.097 0.771 23.719 1.00 38.16 334 VAL A N 1
ATOM 2662 C CA . VAL A 1 334 ? -5.893 2.005 23.595 1.00 38.16 334 VAL A CA 1
ATOM 2663 C C . VAL A 1 334 ? -5.195 3.090 22.796 1.00 38.16 334 VAL A C 1
ATOM 2665 O O . VAL A 1 334 ? -5.883 3.772 22.041 1.00 38.16 334 VAL A O 1
ATOM 2668 N N . GLY A 1 335 ? -3.862 3.193 22.847 1.00 37.06 335 GLY A N 1
ATOM 2669 C CA . GLY A 1 335 ? -3.120 4.056 21.920 1.00 37.06 335 GLY A CA 1
ATOM 2670 C C . GLY A 1 335 ? -3.360 3.680 20.451 1.00 37.06 335 GLY A C 1
ATOM 2671 O O . GLY A 1 335 ? -3.448 4.548 19.584 1.00 37.06 335 GLY A O 1
ATOM 2672 N N . VAL A 1 336 ? -3.560 2.386 20.185 1.00 39.50 336 VAL A N 1
ATOM 2673 C CA . VAL A 1 336 ? -3.834 1.838 18.850 1.00 39.50 336 VAL A CA 1
ATOM 2674 C C . VAL A 1 336 ? -5.302 2.007 18.454 1.00 39.50 336 VAL A C 1
ATOM 2676 O O . VAL A 1 336 ? -5.579 2.491 17.359 1.00 39.50 336 VAL A O 1
ATOM 2679 N N . ALA A 1 337 ? -6.248 1.701 19.349 1.00 36.62 337 ALA A N 1
ATOM 2680 C CA . ALA A 1 337 ? -7.671 1.901 19.077 1.00 36.62 337 ALA A CA 1
ATOM 2681 C C . ALA A 1 337 ? -8.017 3.389 18.861 1.00 36.62 337 ALA A C 1
ATOM 2683 O O . ALA A 1 337 ? -8.701 3.722 17.897 1.00 36.62 337 ALA A O 1
ATOM 2684 N N . LEU A 1 338 ? -7.496 4.305 19.689 1.00 35.25 338 LEU A N 1
ATOM 2685 C CA . LEU A 1 338 ? -7.735 5.749 19.540 1.00 35.25 338 LEU A CA 1
ATOM 2686 C C . LEU A 1 338 ? -7.144 6.324 18.243 1.00 35.25 338 LEU A C 1
ATOM 2688 O O . LEU A 1 338 ? -7.773 7.193 17.640 1.00 35.25 338 LEU A O 1
ATOM 2692 N N . LYS A 1 339 ? -5.993 5.820 17.768 1.00 32.84 339 LYS A N 1
ATOM 2693 C CA . LYS A 1 339 ? -5.447 6.204 16.453 1.00 32.84 339 LYS A CA 1
ATOM 2694 C C . LYS A 1 339 ? -6.365 5.772 15.303 1.00 32.84 339 LYS A C 1
ATOM 2696 O O . LYS A 1 339 ? -6.530 6.543 14.370 1.00 32.84 339 LYS A O 1
ATOM 2701 N N . VAL A 1 340 ? -7.019 4.610 15.385 1.00 35.62 340 VAL A N 1
ATOM 2702 C CA . VAL A 1 340 ? -7.991 4.150 14.369 1.00 35.62 340 VAL A CA 1
ATOM 2703 C C . VAL A 1 340 ? -9.262 5.016 14.360 1.00 35.62 340 VAL A C 1
ATOM 2705 O O . VAL A 1 340 ? -9.778 5.359 13.296 1.00 35.62 340 VAL A O 1
ATOM 2708 N N . PHE A 1 341 ? -9.753 5.435 15.530 1.00 34.16 341 PHE A N 1
ATOM 2709 C CA . PHE A 1 341 ? -10.983 6.232 15.624 1.00 34.16 341 PHE A CA 1
ATOM 2710 C C . PHE A 1 341 ? -10.817 7.701 15.212 1.00 34.16 341 PHE A C 1
ATOM 2712 O O . PHE A 1 341 ? -11.772 8.280 14.698 1.00 34.16 341 PHE A O 1
ATOM 2719 N N . HIS A 1 342 ? -9.625 8.295 15.348 1.00 28.14 342 HIS A N 1
ATOM 2720 C CA . HIS A 1 342 ? -9.397 9.697 14.964 1.00 28.14 342 HIS A CA 1
ATOM 2721 C C . HIS A 1 342 ? -9.503 9.952 13.441 1.00 28.14 342 HIS A C 1
ATOM 2723 O O . HIS A 1 342 ? -9.566 11.106 13.019 1.00 28.14 342 HIS A O 1
ATOM 2729 N N . PHE A 1 343 ? -9.541 8.900 12.613 1.00 30.95 343 PHE A N 1
ATOM 2730 C CA . PHE A 1 343 ? -9.621 8.998 11.148 1.00 30.95 343 PHE A CA 1
ATOM 2731 C C . PHE A 1 343 ? -10.986 8.626 10.545 1.00 30.95 343 PHE A C 1
ATOM 2733 O O . PHE A 1 343 ? -11.150 8.764 9.335 1.00 30.95 343 PHE A O 1
ATOM 2740 N N . THR A 1 344 ? -11.959 8.164 11.345 1.00 28.47 344 THR A N 1
ATOM 2741 C CA . THR A 1 344 ? -13.236 7.629 10.813 1.00 28.47 344 THR A CA 1
ATOM 2742 C C . THR A 1 344 ? -14.490 8.381 11.283 1.00 28.47 344 THR A C 1
ATOM 2744 O O . THR A 1 344 ? -15.600 7.929 11.008 1.00 28.47 344 THR A O 1
ATOM 2747 N N . LEU A 1 345 ? -14.338 9.516 11.973 1.00 25.69 345 LEU A N 1
ATOM 2748 C CA . LEU A 1 345 ? -15.438 10.408 12.367 1.00 25.69 345 LEU A CA 1
ATOM 2749 C C . LEU A 1 345 ? -15.290 11.792 11.741 1.00 25.69 345 LEU A C 1
ATOM 2751 O O . LEU A 1 345 ? -14.169 12.344 11.816 1.00 25.69 345 LEU A O 1
#

Foldseek 3Di:
DKDKDADDAFAKKKKKFKFAQCDPDKKFWFKDWPRHGPGHRDIHDHGDIDMDMDIDGRDRITMIDTHPIDPDTDRPDMDMDGDDDDDDDDDPLLVVLVVVVCVVQVDDPPQPPDPPHGDDDPLEDARAPSQDQADDLSVLSSQQRAYYHHEQHAHEEEHDNCLSNQNHQYYEHANYHYPAYDPSVVSNPNHQYYHYQLDPDPPVVVVLVVQQLVLVVVVLCCQQPVDVQRKAQLADAPVQFDADPVSHTDGHDSVVMDGDNDPPDQFDQDDRDYDQQLADPCCVVVSTHDSVRNVSSSLSRVLCNRNVDDQDDDDDDSCVRHPVNVCVVVCRSVVNSVSVVVPPD

Radius of gyration: 33.95 Å; Cα contacts (8 Å, |Δi|>4): 598; chains: 1; bounding box: 71×41×100 Å

pLDDT: mean 76.62, std 17.4, range [25.69, 96.25]

Nearest PDB structures (foldseek):
  3hgk-assembly3_C  TM=8.598E-01  e=5.541E-10  Solanum pimpinellifolium
  4q5j-assembly2_B  TM=8.494E-01  e=8.806E-09  Arabidopsis thaliana
  5lpv-assembly1_A  TM=8.684E-01  e=9.986E-09  Arabidopsis thaliana
  5lpz-assembly1_A  TM=7.524E-01  e=3.889E-09  Arabidopsis thaliana
  7txh-assembly2_E  TM=8.143E-01  e=6.223E-05  Homo sapiens

Mean predicted aligned error: 16.92 Å

Organism: Capsicum annuum (NCBI:txid4072)

Secondary structure (DSSP, 8-state):
-EEEE--SSSEEEEEEEEEE--SSS--EEEEEETTEEEEEEEE--TT-EEEEEEEEEEES-EEEEEEEEES-----EEEEEE---PPPPPPHHHHHHHHHHHHHH----SSS--TTSPPPP-SEEE--SS---S--GGGGG-TT--EEE--SS--EEE--S-TT-TT--EEE-TTSEEEE--GGGTS-TT--EEE-----S-HHHHHHHHHHHHHHHHHHHIIIIISSS-EE-S---GGGEEE-TT--EEE--GGG-EE---TT-S-EE----S-TTTS-HHHHHH-EE-HHHHHHHHHHHHHHHHHT-------S-GGGT-HHHHGGG-HHHHHHHHHHHTT--